Protein AF-A0A4P0XLS8-F1 (afdb_monomer)

Radius of gyration: 24.58 Å; Cα contacts (8 Å, |Δi|>4): 315; chains: 1; bounding box: 58×59×64 Å

Structure (mmCIF, N/CA/C/O backbone):
data_AF-A0A4P0XL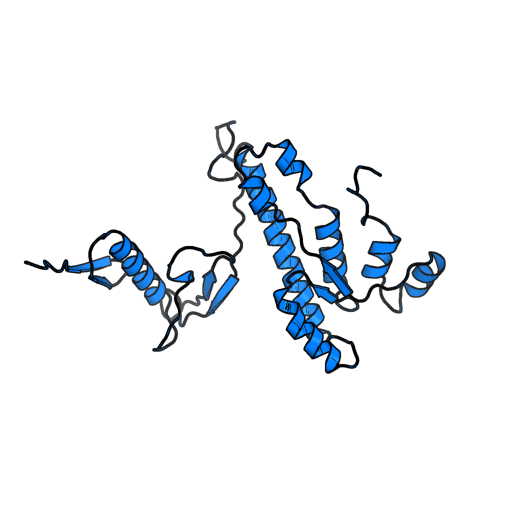S8-F1
#
_entry.id   AF-A0A4P0XLS8-F1
#
loop_
_atom_site.group_PDB
_atom_site.id
_atom_site.type_symbol
_atom_site.label_atom_id
_atom_site.label_alt_id
_atom_site.label_comp_id
_atom_site.label_asym_id
_atom_site.label_entity_id
_atom_site.label_seq_id
_atom_site.pdbx_PDB_ins_code
_atom_site.Cartn_x
_atom_site.Cartn_y
_atom_site.Cartn_z
_atom_site.occupancy
_atom_site.B_iso_or_equiv
_atom_site.auth_seq_id
_atom_site.auth_comp_id
_atom_site.auth_asym_id
_atom_site.auth_atom_id
_atom_site.pdbx_PDB_model_num
ATOM 1 N N . MET A 1 1 ? -27.801 12.145 -1.229 1.00 60.69 1 MET A N 1
ATOM 2 C CA . MET A 1 1 ? -27.148 13.450 -1.488 1.00 60.69 1 MET A CA 1
ATOM 3 C C . MET A 1 1 ? -25.919 13.203 -2.352 1.00 60.69 1 MET A C 1
ATOM 5 O O . MET A 1 1 ? -25.175 12.289 -2.014 1.00 60.69 1 MET A O 1
ATOM 9 N N . MET A 1 2 ? -25.751 13.949 -3.455 1.00 80.06 2 MET A N 1
ATOM 10 C CA . MET A 1 2 ? -24.589 13.878 -4.372 1.00 80.06 2 MET A CA 1
ATOM 11 C C . MET A 1 2 ? -24.183 12.448 -4.772 1.00 80.06 2 MET A C 1
ATOM 13 O O . MET A 1 2 ? -23.024 12.076 -4.626 1.00 80.06 2 MET A O 1
ATOM 17 N N . ASP A 1 3 ? -25.160 11.627 -5.163 1.00 80.44 3 ASP A N 1
ATOM 18 C CA . ASP A 1 3 ? -24.957 10.233 -5.594 1.00 80.44 3 ASP A CA 1
ATOM 19 C C . ASP A 1 3 ? -24.101 9.360 -4.647 1.00 80.44 3 ASP A C 1
ATOM 21 O O . ASP A 1 3 ? -23.332 8.495 -5.042 1.00 80.44 3 ASP A O 1
ATOM 25 N N . GLY A 1 4 ? -24.181 9.628 -3.338 1.00 80.38 4 GLY A N 1
ATOM 26 C CA . GLY A 1 4 ? -23.453 8.859 -2.328 1.00 80.38 4 GLY A CA 1
ATOM 27 C C . GLY A 1 4 ? -21.993 9.274 -2.109 1.00 80.38 4 GLY A C 1
ATOM 28 O O . GLY A 1 4 ? -21.361 8.716 -1.213 1.00 80.38 4 GLY A O 1
ATOM 29 N N . ARG A 1 5 ? -21.476 10.297 -2.807 1.00 84.19 5 ARG A N 1
ATOM 30 C CA . ARG A 1 5 ? -20.087 10.795 -2.667 1.00 84.19 5 ARG A CA 1
ATOM 31 C C . ARG A 1 5 ? -19.691 11.215 -1.252 1.00 84.19 5 ARG A C 1
ATOM 33 O O . ARG A 1 5 ? -18.528 11.150 -0.877 1.00 84.19 5 ARG A O 1
ATOM 40 N N . VAL A 1 6 ? -20.667 11.648 -0.461 1.00 88.88 6 VAL A N 1
ATOM 41 C CA . VAL A 1 6 ? -20.467 12.175 0.899 1.00 88.88 6 VAL A CA 1
ATOM 42 C C . VAL A 1 6 ? -21.098 11.286 1.972 1.00 88.88 6 VAL A C 1
ATOM 44 O O . VAL A 1 6 ? -21.275 11.719 3.106 1.00 88.88 6 VAL A O 1
ATOM 47 N N . LYS A 1 7 ? -21.456 10.038 1.632 1.00 90.62 7 LYS A N 1
ATOM 48 C CA . LYS A 1 7 ? -22.227 9.146 2.518 1.00 90.62 7 LYS A CA 1
ATOM 49 C C . LYS A 1 7 ? -21.547 8.878 3.866 1.00 90.62 7 LYS A C 1
ATOM 51 O O . LYS A 1 7 ? -22.235 8.756 4.872 1.00 90.62 7 LYS A O 1
ATOM 56 N N . THR A 1 8 ? -20.216 8.802 3.885 1.00 92.62 8 THR A N 1
ATOM 57 C CA . THR A 1 8 ? -19.425 8.501 5.091 1.00 92.62 8 THR A CA 1
ATOM 58 C C . THR A 1 8 ? -18.689 9.710 5.661 1.00 92.62 8 THR A C 1
ATOM 60 O O . THR A 1 8 ? -18.194 9.637 6.782 1.00 92.62 8 THR A O 1
ATOM 63 N N . LEU A 1 9 ? -18.670 10.841 4.946 1.00 94.25 9 LEU A N 1
ATOM 64 C CA . LEU A 1 9 ? -18.026 12.089 5.371 1.00 94.25 9 LEU A CA 1
ATOM 65 C C . LEU A 1 9 ? -18.910 12.840 6.374 1.00 94.25 9 LEU A C 1
ATOM 67 O O . LEU A 1 9 ? -19.370 13.954 6.131 1.00 94.25 9 LEU A O 1
ATOM 71 N N . HIS A 1 10 ? -19.187 12.193 7.504 1.00 95.88 10 HIS A N 1
ATOM 72 C CA . HIS A 1 10 ? -20.115 12.680 8.513 1.00 95.88 10 HIS A CA 1
ATOM 73 C C . HIS A 1 10 ? -19.479 12.655 9.913 1.00 95.88 10 HIS A C 1
ATOM 75 O O . HIS A 1 10 ? -18.862 11.649 10.278 1.00 95.88 10 HIS A O 1
ATOM 81 N N . PRO A 1 11 ? -19.676 13.693 10.754 1.00 95.25 11 PRO A N 1
ATOM 82 C CA . PRO A 1 11 ? -19.114 13.740 12.106 1.00 95.25 11 PRO A CA 1
ATOM 83 C C . PRO A 1 11 ? -19.517 12.565 12.999 1.00 95.25 11 PRO A C 1
ATOM 85 O O . PRO A 1 11 ? -18.729 12.142 13.829 1.00 95.25 11 PRO A O 1
ATOM 88 N N . LYS A 1 12 ? -20.708 11.982 12.816 1.00 96.06 12 LYS A N 1
ATOM 89 C CA . LYS A 1 12 ? -21.099 10.766 13.559 1.00 96.06 12 LYS A CA 1
ATOM 90 C C . LYS A 1 12 ? -20.270 9.528 13.198 1.00 96.06 12 LYS A C 1
ATOM 92 O O . LYS A 1 12 ? -20.098 8.670 14.049 1.00 96.06 12 LYS A O 1
ATOM 97 N N . VAL A 1 13 ? -19.753 9.442 11.971 1.00 96.94 13 VAL A N 1
ATOM 98 C CA . VAL A 1 13 ? -18.861 8.348 11.556 1.00 96.94 13 VAL A CA 1
ATOM 99 C C . VAL A 1 13 ? -17.448 8.644 12.046 1.00 96.94 13 VAL A C 1
ATOM 101 O O . VAL A 1 13 ? -16.890 7.898 12.844 1.00 96.94 13 VAL A O 1
ATOM 104 N N . HIS A 1 14 ? -16.888 9.788 11.644 1.00 97.75 14 HIS A N 1
ATOM 105 C CA . HIS A 1 14 ? -15.512 10.134 11.997 1.00 97.75 14 HIS A CA 1
ATOM 106 C C . HIS A 1 14 ? -15.321 10.409 13.489 1.00 97.75 14 HIS A C 1
ATOM 108 O O . HIS A 1 14 ? -14.250 10.128 14.004 1.00 97.75 14 HIS A O 1
ATOM 114 N N . GLY A 1 15 ? -16.339 10.892 14.200 1.00 97.25 15 GLY A N 1
ATOM 115 C CA . GLY A 1 15 ? -16.315 11.043 15.655 1.00 97.25 15 GLY A CA 1
ATOM 116 C C . GLY A 1 15 ? -16.308 9.702 16.388 1.00 97.25 15 GLY A C 1
ATOM 117 O O . GLY A 1 15 ? -15.638 9.584 17.406 1.00 97.25 15 GLY A O 1
ATOM 118 N N . GLY A 1 16 ? -16.969 8.671 15.847 1.00 98.00 16 GLY A N 1
ATOM 119 C CA . GLY A 1 16 ? -16.887 7.313 16.394 1.00 98.00 16 GLY A CA 1
ATOM 120 C C . GLY A 1 16 ? -15.496 6.695 16.223 1.00 98.00 16 GLY A C 1
ATOM 121 O O . GLY A 1 16 ? -15.007 6.021 17.132 1.00 98.00 16 GLY A O 1
ATOM 122 N N . ILE A 1 17 ? -14.846 6.984 15.087 1.00 98.38 17 ILE A N 1
ATOM 123 C CA . ILE A 1 17 ? -13.498 6.502 14.740 1.00 98.38 17 ILE A CA 1
ATOM 124 C C . ILE A 1 17 ? -12.393 7.286 15.470 1.00 98.38 17 ILE A C 1
ATOM 126 O O . ILE A 1 17 ? -11.450 6.691 15.975 1.00 98.38 17 ILE A O 1
ATOM 130 N N . LEU A 1 18 ? -12.462 8.619 15.501 1.00 98.12 18 LEU A N 1
ATOM 131 C CA . LEU A 1 18 ? -11.388 9.494 16.002 1.00 98.12 18 LEU A CA 1
ATOM 132 C C . LEU A 1 18 ? -11.562 9.920 17.461 1.00 98.12 18 LEU A C 1
ATOM 134 O O . LEU A 1 18 ? -10.649 10.537 18.010 1.00 98.12 18 LEU A O 1
ATOM 138 N N . GLY A 1 19 ? -12.717 9.648 18.069 1.00 97.38 19 GLY A N 1
ATOM 139 C CA . GLY A 1 19 ? -12.966 9.979 19.466 1.00 97.38 19 GLY A CA 1
ATOM 140 C C . GLY A 1 19 ? -11.967 9.274 20.378 1.00 97.38 19 GLY A C 1
ATOM 141 O O . GLY A 1 19 ? -11.878 8.044 20.373 1.00 97.38 19 GLY A O 1
ATOM 142 N N . ARG A 1 20 ? -11.212 10.054 21.159 1.00 96.50 20 ARG A N 1
ATOM 143 C CA . ARG A 1 20 ? -10.220 9.530 22.102 1.00 96.50 20 ARG A CA 1
ATOM 144 C C . ARG A 1 20 ? -10.941 9.016 23.339 1.00 96.50 20 ARG A C 1
ATOM 146 O O . ARG A 1 20 ? -11.523 9.809 24.088 1.00 96.50 20 ARG A O 1
ATOM 153 N N . ARG A 1 21 ? -10.880 7.703 23.562 1.00 93.88 21 ARG A N 1
ATOM 154 C CA . ARG A 1 21 ? -11.559 7.047 24.687 1.00 93.88 21 ARG A CA 1
ATOM 155 C C . ARG A 1 21 ? -11.069 7.638 26.016 1.00 93.88 21 ARG A C 1
ATOM 157 O O . ARG A 1 21 ? -9.863 7.808 26.218 1.00 93.88 21 ARG A O 1
ATOM 164 N N . GLY A 1 22 ? -11.995 8.002 26.900 1.00 95.19 22 GLY A N 1
ATOM 165 C CA . GLY A 1 22 ? -11.705 8.625 28.197 1.00 95.19 22 GLY A CA 1
ATOM 166 C C . GLY A 1 22 ? -11.401 10.129 28.156 1.00 95.19 22 GLY A C 1
ATOM 167 O O . GLY A 1 22 ? -11.267 10.740 29.214 1.00 95.19 22 GLY A O 1
ATOM 168 N N . GLN A 1 23 ? -11.284 10.746 26.973 1.00 96.94 23 GLN A N 1
ATOM 169 C CA . GLN A 1 23 ? -11.082 12.198 26.826 1.00 96.94 23 GLN A CA 1
ATOM 170 C C . GLN A 1 23 ? -12.277 12.873 26.154 1.00 96.94 23 GLN A C 1
ATOM 172 O O . GLN A 1 23 ? -12.740 13.910 26.623 1.00 96.94 23 GLN A O 1
ATOM 177 N N . ASP A 1 24 ? -12.782 12.280 25.071 1.00 97.56 24 ASP A N 1
ATOM 178 C CA . ASP A 1 24 ? -13.843 12.866 24.248 1.00 97.56 24 ASP A CA 1
ATOM 179 C C . ASP A 1 24 ? -15.234 12.264 24.553 1.00 97.56 24 ASP A C 1
ATOM 181 O O . ASP A 1 24 ? -16.223 12.624 23.915 1.00 97.56 24 ASP A O 1
ATOM 185 N N . ASP A 1 25 ? -15.349 11.382 25.552 1.00 96.50 25 ASP A N 1
ATOM 186 C CA . ASP A 1 25 ? -16.582 10.639 25.858 1.00 96.50 25 ASP A CA 1
ATOM 187 C C . ASP A 1 25 ? -17.784 11.565 26.122 1.00 96.50 25 ASP A C 1
ATOM 189 O O . ASP A 1 25 ? -18.883 11.324 25.620 1.00 96.50 25 ASP A O 1
ATOM 193 N N . GLY A 1 26 ? -17.577 12.670 26.851 1.00 97.31 26 GLY A N 1
ATOM 194 C CA . GLY A 1 26 ? -18.643 13.629 27.165 1.00 97.31 26 GLY A CA 1
ATOM 195 C C . GLY A 1 26 ? -19.211 14.326 25.925 1.00 97.31 26 GLY A C 1
ATOM 196 O O . GLY A 1 26 ? -20.430 14.424 25.770 1.00 97.31 26 GLY A O 1
ATOM 197 N N . ILE A 1 27 ? -18.343 14.761 25.002 1.00 97.00 27 ILE A N 1
ATOM 198 C CA . ILE A 1 27 ? -18.777 15.417 23.760 1.00 97.00 27 ILE A CA 1
ATOM 199 C C . ILE A 1 27 ? -19.386 14.401 22.782 1.00 97.00 27 ILE A C 1
ATOM 201 O O . ILE A 1 27 ? -20.378 14.700 22.115 1.00 97.00 27 ILE A O 1
ATOM 205 N N . MET A 1 28 ? -18.863 13.171 22.742 1.00 97.75 28 MET A N 1
ATOM 206 C CA . MET A 1 28 ? -19.451 12.079 21.964 1.00 97.75 28 MET A CA 1
ATOM 207 C C . MET A 1 28 ? -20.867 11.752 22.450 1.00 97.75 28 MET A C 1
ATOM 209 O O . MET A 1 28 ? -21.788 11.673 21.635 1.00 97.75 28 MET A O 1
ATOM 213 N N . GLN A 1 29 ? -21.072 11.648 23.766 1.00 97.19 29 GLN A N 1
ATOM 214 C CA . GLN A 1 29 ? -22.384 11.388 24.355 1.00 97.19 29 GLN A CA 1
ATOM 215 C C . GLN A 1 29 ? -23.373 12.527 24.073 1.00 97.19 29 GLN A C 1
ATOM 217 O O . GLN A 1 29 ? -24.495 12.260 23.640 1.00 97.19 29 GLN A O 1
ATOM 222 N N . GLN A 1 30 ? -22.950 13.788 24.232 1.00 97.50 30 GLN A N 1
ATOM 223 C CA . GLN A 1 30 ? -23.775 14.967 23.937 1.00 97.50 30 GLN A CA 1
ATOM 224 C C . GLN A 1 30 ? -24.313 14.964 22.497 1.00 97.50 30 GLN A C 1
ATOM 226 O O . GLN A 1 30 ? -25.445 15.383 22.253 1.00 97.50 30 GLN A O 1
ATOM 231 N N . HIS A 1 31 ? -23.521 14.479 21.539 1.00 97.19 31 HIS A N 1
ATOM 232 C CA . HIS A 1 31 ? -23.895 14.429 20.124 1.00 97.19 31 HIS A CA 1
ATOM 233 C C . HIS A 1 31 ? -24.465 13.075 19.665 1.00 97.19 31 HIS A C 1
ATOM 235 O O . HIS A 1 31 ? -24.750 12.901 18.473 1.00 97.19 31 HIS A O 1
ATOM 241 N N . GLY A 1 32 ? -24.662 12.122 20.584 1.00 97.12 32 GLY A N 1
ATOM 242 C CA . GLY A 1 32 ? -25.161 10.781 20.270 1.00 97.12 32 GLY A CA 1
ATOM 243 C C . GLY A 1 32 ? -24.236 10.019 19.318 1.00 97.12 32 GLY A C 1
ATOM 244 O O . GLY A 1 32 ? -24.702 9.433 18.338 1.00 97.12 32 GLY A O 1
ATOM 245 N N . ILE A 1 33 ? -22.927 10.102 19.558 1.00 97.81 33 ILE A N 1
ATOM 246 C CA . ILE A 1 33 ? -21.877 9.438 18.785 1.00 97.81 33 ILE A CA 1
ATOM 247 C C . ILE A 1 33 ? -21.424 8.201 19.558 1.00 97.81 33 ILE A C 1
ATOM 249 O O . ILE A 1 33 ? -20.901 8.313 20.664 1.00 97.81 33 ILE A O 1
ATOM 253 N N . ALA A 1 34 ? -21.615 7.028 18.959 1.00 97.00 34 ALA A N 1
ATOM 254 C CA . ALA A 1 34 ? -21.112 5.778 19.506 1.00 97.00 34 ALA A CA 1
ATOM 255 C C . ALA A 1 34 ? -19.649 5.536 19.084 1.00 97.00 34 ALA A C 1
ATOM 257 O O . ALA A 1 34 ? -19.266 5.912 17.970 1.00 97.00 34 ALA A O 1
ATOM 258 N N . PRO A 1 35 ? -18.839 4.906 19.951 1.00 97.44 35 PRO A N 1
ATOM 259 C CA . PRO A 1 35 ? -17.505 4.440 19.595 1.00 97.44 35 PRO A CA 1
ATOM 260 C C . PRO A 1 35 ? -17.546 3.423 18.443 1.00 97.44 35 PRO A C 1
ATOM 262 O O . PRO A 1 35 ? -18.446 2.591 18.372 1.00 97.44 35 PRO A O 1
ATOM 265 N N . ILE A 1 36 ? -16.561 3.493 17.544 1.00 98.31 36 ILE A N 1
ATOM 266 C CA . ILE A 1 36 ? -16.273 2.459 16.540 1.00 98.31 36 ILE A CA 1
ATOM 267 C C . ILE A 1 36 ? -14.918 1.850 16.890 1.00 98.31 36 ILE A C 1
ATOM 269 O O . ILE A 1 36 ? -13.944 2.595 16.974 1.00 98.31 36 ILE A O 1
ATOM 273 N N . ASP A 1 37 ? -14.861 0.532 17.073 1.00 97.19 37 ASP A N 1
ATOM 274 C CA . ASP A 1 37 ? -13.640 -0.173 17.505 1.00 97.19 37 ASP A CA 1
ATOM 275 C C . ASP A 1 37 ? -12.923 -0.889 16.351 1.00 97.19 37 ASP A C 1
ATOM 277 O O . ASP A 1 37 ? -11.733 -1.189 16.435 1.00 97.19 37 ASP A O 1
ATOM 281 N N . MET A 1 38 ? -13.617 -1.117 15.233 1.00 98.06 38 MET A N 1
ATOM 282 C CA . MET A 1 38 ? -13.033 -1.686 14.022 1.00 98.06 38 MET A CA 1
ATOM 283 C C . MET A 1 38 ? -13.632 -1.057 12.765 1.00 98.06 38 MET A C 1
ATOM 285 O O . MET A 1 38 ? -14.843 -0.871 12.652 1.00 98.06 38 MET A O 1
ATOM 289 N N . VAL A 1 39 ? -12.768 -0.758 11.799 1.00 98.25 39 VAL A N 1
ATOM 290 C CA . VAL A 1 39 ? -13.122 -0.293 10.459 1.00 98.25 39 VAL A CA 1
ATOM 291 C C . VAL A 1 39 ? -12.580 -1.302 9.455 1.00 98.25 39 VAL A C 1
ATOM 293 O O . VAL A 1 39 ? -11.377 -1.536 9.395 1.00 98.25 39 VAL A O 1
ATOM 296 N N . VAL A 1 40 ? -13.464 -1.890 8.653 1.00 97.69 40 VAL A N 1
ATOM 297 C CA . VAL A 1 40 ? -13.103 -2.819 7.574 1.00 97.69 40 VAL A CA 1
ATOM 298 C C . VAL A 1 40 ? -13.500 -2.174 6.254 1.00 97.69 40 VAL A C 1
ATOM 300 O O . VAL A 1 40 ? -14.687 -2.026 5.966 1.00 97.69 40 VAL A O 1
ATOM 303 N N . VAL A 1 41 ? -12.514 -1.722 5.482 1.00 94.44 41 VAL A N 1
ATOM 304 C CA . VAL A 1 41 ? -12.726 -0.951 4.248 1.00 94.44 41 VAL A CA 1
ATOM 305 C C . VAL A 1 41 ? -11.668 -1.344 3.230 1.00 94.44 41 VAL A C 1
ATOM 307 O O . VAL A 1 41 ? -10.480 -1.270 3.520 1.00 94.44 41 VAL A O 1
ATOM 310 N N . ASN A 1 42 ? -12.097 -1.694 2.020 1.00 86.56 42 ASN A N 1
ATOM 311 C CA . ASN A 1 42 ? -11.226 -1.759 0.851 1.00 86.56 42 ASN A CA 1
ATOM 312 C C . ASN A 1 42 ? -11.481 -0.545 -0.053 1.00 86.56 42 ASN A C 1
ATOM 314 O O . ASN A 1 42 ? -12.553 0.062 -0.012 1.00 86.56 42 ASN A O 1
ATOM 318 N N . LEU A 1 43 ? -10.470 -0.164 -0.831 1.00 84.88 43 LEU A N 1
ATOM 319 C CA . LEU A 1 43 ? -10.585 0.921 -1.801 1.00 84.88 43 LEU A CA 1
ATOM 320 C C . LEU A 1 43 ? -11.005 0.365 -3.160 1.00 84.88 43 LEU A C 1
ATOM 322 O O . LEU A 1 43 ? -10.621 -0.746 -3.537 1.00 84.88 43 LEU A O 1
ATOM 326 N N . TYR A 1 44 ? -11.761 1.160 -3.918 1.00 74.44 44 TYR A N 1
ATOM 327 C CA . TYR A 1 44 ? -12.073 0.823 -5.304 1.00 74.44 44 TYR A CA 1
ATOM 328 C C . TYR A 1 44 ? -10.783 0.629 -6.114 1.00 74.44 44 TYR A C 1
ATOM 330 O O . TYR A 1 44 ? -9.834 1.403 -5.958 1.00 74.44 44 TYR A O 1
ATOM 338 N N . PRO A 1 45 ? -10.726 -0.369 -7.010 1.00 77.00 45 PRO A N 1
ATOM 339 C CA . PRO A 1 45 ? -9.517 -0.668 -7.758 1.00 77.00 45 PRO A CA 1
ATOM 340 C C . PRO A 1 45 ? -9.312 0.346 -8.894 1.00 77.00 45 PRO A C 1
ATOM 342 O O . PRO A 1 45 ? -9.552 0.048 -10.062 1.00 77.00 45 PRO A O 1
ATOM 345 N N . PHE A 1 46 ? -8.837 1.550 -8.562 1.00 88.00 46 PHE A N 1
ATOM 346 C CA . PHE A 1 46 ? -8.594 2.634 -9.523 1.00 88.00 46 PHE A CA 1
ATOM 347 C C . PHE A 1 46 ? -7.728 2.176 -10.708 1.00 88.00 46 PHE A C 1
ATOM 349 O O . PHE A 1 46 ? -8.070 2.445 -11.857 1.00 88.00 46 PHE A O 1
ATOM 356 N N . ALA A 1 47 ? -6.678 1.387 -10.445 1.00 81.62 47 ALA A N 1
ATOM 357 C CA . ALA A 1 47 ? -5.839 0.791 -11.487 1.00 81.62 47 ALA A CA 1
ATOM 358 C C . ALA A 1 47 ? -6.624 -0.078 -12.481 1.00 81.62 47 ALA A C 1
ATOM 360 O O . ALA A 1 47 ? -6.345 -0.043 -13.675 1.00 81.62 47 ALA A O 1
ATOM 361 N N . GLN A 1 48 ? -7.615 -0.843 -12.013 1.00 85.12 48 GLN A N 1
ATOM 362 C CA . GLN A 1 48 ? -8.460 -1.643 -12.901 1.00 85.12 48 GLN A CA 1
ATOM 363 C C . GLN A 1 48 ? -9.383 -0.744 -13.724 1.00 85.12 48 GLN A C 1
ATOM 365 O O . GLN A 1 48 ? -9.603 -1.028 -14.896 1.00 85.12 48 GLN A O 1
ATOM 370 N N . THR A 1 49 ? -9.885 0.352 -13.143 1.00 85.75 49 THR A N 1
ATOM 371 C CA . THR A 1 49 ? -10.716 1.324 -13.863 1.00 85.75 49 THR A CA 1
ATOM 372 C C . THR A 1 49 ? -9.967 1.923 -15.042 1.00 85.75 49 THR A C 1
ATOM 374 O O . THR A 1 49 ? -10.456 1.808 -16.161 1.00 85.75 49 THR A O 1
ATOM 377 N N . VAL A 1 50 ? -8.789 2.502 -14.809 1.00 86.88 50 VAL A N 1
ATOM 378 C CA . VAL A 1 50 ? -8.030 3.201 -15.860 1.00 86.88 50 VAL A CA 1
ATOM 379 C C . VAL A 1 50 ? -7.379 2.260 -16.876 1.00 86.88 50 VAL A C 1
ATOM 381 O O . VAL A 1 50 ? -7.016 2.692 -17.964 1.00 86.88 50 VAL A O 1
ATOM 384 N N . ALA A 1 51 ? -7.247 0.971 -16.547 1.00 85.56 51 ALA A N 1
ATOM 385 C CA . ALA A 1 51 ? -6.782 -0.053 -17.480 1.00 85.56 51 ALA A CA 1
ATOM 386 C C . ALA A 1 51 ? -7.880 -0.553 -18.441 1.00 85.56 51 ALA A C 1
ATOM 388 O O . ALA A 1 51 ? -7.568 -1.301 -19.368 1.00 85.56 51 ALA A O 1
ATOM 389 N N . ARG A 1 52 ? -9.156 -0.189 -18.230 1.00 87.62 52 ARG A N 1
ATOM 390 C CA . ARG A 1 52 ? -10.247 -0.567 -19.141 1.00 87.62 52 ARG A CA 1
ATOM 391 C C . ARG A 1 52 ? -10.100 0.148 -20.479 1.00 87.62 52 ARG A C 1
ATOM 393 O O . ARG A 1 52 ? -9.883 1.357 -20.536 1.00 87.62 52 ARG A O 1
ATOM 400 N N . GLU A 1 53 ? -10.281 -0.606 -21.558 1.00 85.56 53 GLU A N 1
ATOM 401 C CA . GLU A 1 53 ? -10.307 -0.049 -22.906 1.00 85.56 53 GLU A CA 1
ATOM 402 C C . GLU A 1 53 ? -11.442 0.982 -23.029 1.00 85.56 53 GLU A C 1
ATOM 404 O O . GLU A 1 53 ? -12.573 0.726 -22.616 1.00 85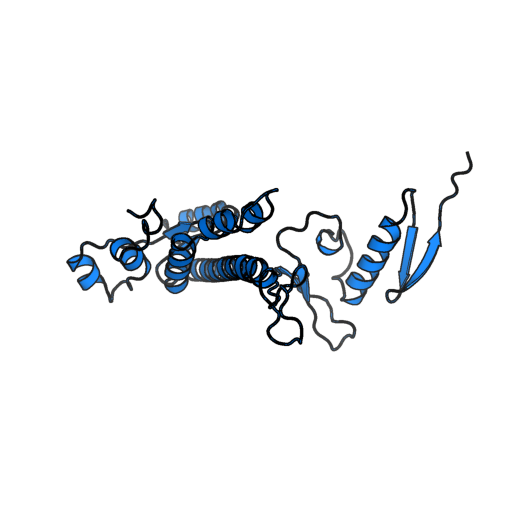.56 53 GLU A O 1
ATOM 409 N N . GLY A 1 54 ? -11.123 2.168 -23.551 1.00 84.19 54 GLY A N 1
ATOM 410 C CA . GLY A 1 54 ? -12.085 3.263 -23.697 1.00 84.19 54 GLY A CA 1
ATOM 411 C C . GLY A 1 54 ? -12.424 4.027 -22.411 1.00 84.19 54 GLY A C 1
ATOM 412 O O . GLY A 1 54 ? -13.375 4.803 -22.436 1.00 84.19 54 GLY A O 1
ATOM 413 N N . CYS A 1 55 ? -11.681 3.846 -21.309 1.00 88.56 55 CYS A N 1
ATOM 414 C CA . CYS A 1 55 ? -11.868 4.648 -20.095 1.00 88.56 55 CYS A CA 1
ATOM 415 C C . CYS A 1 55 ? -11.706 6.145 -20.405 1.00 88.56 55 CYS A C 1
ATOM 417 O O . CYS A 1 55 ? -10.629 6.586 -20.815 1.00 88.56 55 CYS A O 1
ATOM 419 N N . SER A 1 56 ? -12.764 6.930 -20.192 1.00 91.56 56 SER A N 1
ATOM 420 C CA . SER A 1 56 ? -12.696 8.386 -20.329 1.00 91.56 56 SER A CA 1
ATOM 421 C C . SER A 1 56 ? -11.997 9.037 -19.128 1.00 91.56 56 SER A C 1
ATOM 423 O O . SER A 1 56 ? -11.739 8.406 -18.095 1.00 91.56 56 SER A O 1
ATOM 425 N N . LEU A 1 57 ? -11.676 10.327 -19.263 1.00 91.12 57 LEU A N 1
ATOM 426 C CA . LEU A 1 57 ? -11.178 11.132 -18.149 1.00 91.12 57 LEU A CA 1
ATOM 427 C C . LEU A 1 57 ? -12.242 11.240 -17.053 1.00 91.12 57 LEU A C 1
ATOM 429 O O . LEU A 1 57 ? -11.930 11.126 -15.869 1.00 91.12 57 LEU A O 1
ATOM 433 N N . GLU A 1 58 ? -13.493 11.427 -17.460 1.00 91.25 58 GLU A N 1
ATOM 434 C CA . GLU A 1 58 ? -14.655 11.503 -16.589 1.00 91.25 58 GLU A CA 1
ATOM 435 C C . GLU A 1 58 ? -14.823 10.200 -15.801 1.00 91.25 58 GLU A C 1
ATOM 437 O O . GLU A 1 58 ? -14.918 10.246 -14.577 1.00 91.25 58 GLU A O 1
ATOM 442 N N . ASP A 1 59 ? -14.739 9.040 -16.462 1.00 89.50 59 ASP A N 1
ATOM 443 C CA . ASP A 1 59 ? -14.794 7.735 -15.790 1.00 89.50 59 ASP A CA 1
ATOM 444 C C . ASP A 1 59 ? -13.700 7.599 -14.728 1.00 89.50 59 ASP A C 1
ATOM 446 O O . ASP A 1 59 ? -13.956 7.126 -13.618 1.00 89.50 59 ASP A O 1
ATOM 450 N N . ALA A 1 60 ? -12.475 8.028 -15.045 1.00 90.81 60 ALA A N 1
ATOM 451 C CA . ALA A 1 60 ? -11.370 7.982 -14.098 1.00 90.81 60 ALA A CA 1
ATOM 452 C C . ALA A 1 60 ? -11.639 8.878 -12.879 1.00 90.81 60 ALA A C 1
ATOM 454 O O . ALA A 1 60 ? -11.452 8.432 -11.748 1.00 90.81 60 ALA A O 1
ATOM 455 N N . VAL A 1 61 ? -12.120 10.108 -13.089 1.00 91.94 61 VAL A N 1
ATOM 456 C CA . VAL A 1 61 ? -12.443 11.061 -12.013 1.00 91.94 61 VAL A CA 1
ATOM 457 C C . VAL A 1 61 ? -13.571 10.544 -11.117 1.00 91.94 61 VAL A C 1
ATOM 459 O O . VAL A 1 61 ? -13.463 10.634 -9.895 1.00 91.94 61 VAL A O 1
ATOM 462 N N . GLU A 1 62 ? -14.623 9.959 -11.693 1.00 89.69 62 GLU A N 1
ATOM 463 C CA . GLU A 1 62 ? -15.751 9.405 -10.932 1.00 89.69 62 GLU A CA 1
ATOM 464 C C . GLU A 1 62 ? -15.356 8.214 -10.049 1.00 89.69 62 GLU A C 1
ATOM 466 O O . GLU A 1 62 ? -15.988 7.960 -9.025 1.00 89.69 62 GLU A O 1
ATOM 471 N N . ASN A 1 63 ? -14.292 7.495 -10.414 1.00 89.44 63 ASN A N 1
ATOM 472 C CA . ASN A 1 63 ? -13.798 6.335 -9.671 1.00 89.44 63 ASN A CA 1
ATOM 473 C C . ASN A 1 63 ? -12.754 6.684 -8.592 1.00 89.44 63 ASN A C 1
ATOM 475 O O . ASN A 1 63 ? -12.196 5.776 -7.967 1.00 89.44 63 ASN A O 1
ATOM 479 N N . ILE A 1 64 ? -12.483 7.971 -8.352 1.00 92.38 64 ILE A N 1
ATOM 480 C CA . ILE A 1 64 ? -11.652 8.411 -7.225 1.00 92.38 64 ILE A CA 1
ATOM 481 C C . ILE A 1 64 ? -12.476 8.339 -5.935 1.00 92.38 64 ILE A C 1
ATOM 483 O O . ILE A 1 64 ? -13.454 9.065 -5.748 1.00 92.38 64 ILE A O 1
ATOM 487 N N . ASP A 1 65 ? -12.055 7.480 -5.012 1.00 92.31 65 ASP A N 1
ATOM 488 C CA . ASP A 1 65 ? -12.682 7.328 -3.708 1.00 92.31 65 ASP A CA 1
ATOM 489 C C . ASP A 1 65 ? -12.189 8.413 -2.744 1.00 92.31 65 ASP A C 1
ATOM 491 O O . ASP A 1 65 ? -10.993 8.578 -2.510 1.00 92.31 65 ASP A O 1
ATOM 495 N N . ILE A 1 66 ? -13.130 9.145 -2.152 1.00 93.25 66 ILE A N 1
ATOM 496 C CA . ILE A 1 66 ? -12.858 10.152 -1.120 1.00 93.25 66 ILE A CA 1
ATOM 497 C C . ILE A 1 66 ? -13.167 9.593 0.272 1.00 93.25 66 ILE A C 1
ATOM 499 O O . ILE A 1 66 ? -12.402 9.776 1.224 1.00 93.25 66 ILE A O 1
ATOM 503 N N . GLY A 1 67 ? -14.301 8.903 0.408 1.00 93.44 67 GLY A N 1
ATOM 504 C CA . GLY A 1 67 ? -14.791 8.412 1.691 1.00 93.44 67 GLY A CA 1
ATOM 505 C C . GLY A 1 67 ? -13.925 7.283 2.243 1.00 93.44 67 GLY A C 1
ATOM 506 O O . GLY A 1 67 ? -13.584 7.306 3.427 1.00 93.44 67 GLY A O 1
ATOM 507 N N . GLY A 1 68 ? -13.543 6.331 1.388 1.00 93.56 68 GLY A N 1
ATOM 508 C CA . GLY A 1 68 ? -12.697 5.190 1.729 1.00 93.56 68 GLY A CA 1
ATOM 509 C C . GLY A 1 68 ? -11.363 5.623 2.337 1.00 93.56 68 GLY A C 1
ATOM 510 O O . GLY A 1 68 ? -11.144 5.357 3.523 1.00 93.56 68 GLY A O 1
ATOM 511 N N . PRO A 1 69 ? -10.506 6.374 1.613 1.00 95.94 69 PRO A N 1
ATOM 512 C CA . PRO A 1 69 ? -9.218 6.821 2.142 1.00 95.94 69 PRO A CA 1
ATOM 513 C C . PRO A 1 69 ? -9.353 7.680 3.404 1.00 95.94 69 PRO A C 1
ATOM 515 O O . PRO A 1 69 ? -8.542 7.564 4.323 1.00 95.94 69 PRO A O 1
ATOM 518 N N . THR A 1 70 ? -10.406 8.500 3.509 1.00 97.06 70 THR A N 1
ATOM 519 C CA . THR A 1 70 ? -10.643 9.311 4.715 1.00 97.06 70 THR A CA 1
ATOM 520 C C . THR A 1 70 ? -10.934 8.431 5.936 1.00 97.06 70 THR A C 1
ATOM 522 O O . THR A 1 70 ? -10.380 8.677 7.012 1.00 97.06 70 THR A O 1
ATOM 525 N N . MET A 1 71 ? -11.766 7.392 5.800 1.00 97.31 71 MET A N 1
ATOM 526 C CA . MET A 1 71 ? -12.046 6.442 6.886 1.00 97.31 71 MET A CA 1
ATOM 527 C C . MET A 1 71 ? -10.816 5.609 7.251 1.00 97.31 71 MET A C 1
ATOM 529 O O . MET A 1 71 ? -10.500 5.502 8.436 1.00 97.31 71 MET A O 1
ATOM 533 N N . VAL A 1 72 ? -10.086 5.098 6.253 1.00 97.75 72 VAL A N 1
ATOM 534 C CA . VAL A 1 72 ? -8.851 4.320 6.447 1.00 97.75 72 VAL A CA 1
ATOM 535 C C . VAL A 1 72 ? -7.831 5.127 7.251 1.00 97.75 72 VAL A C 1
ATOM 537 O O . VAL A 1 72 ? -7.357 4.673 8.292 1.00 97.75 72 VAL A O 1
ATOM 540 N N . ARG A 1 73 ? -7.558 6.374 6.842 1.00 98.12 73 ARG A N 1
ATOM 541 C CA . ARG A 1 73 ? -6.613 7.256 7.547 1.00 98.12 73 ARG A CA 1
ATOM 542 C C . ARG A 1 73 ? -7.108 7.664 8.932 1.00 98.12 73 ARG A C 1
ATOM 544 O O . ARG A 1 73 ? -6.298 7.797 9.846 1.00 98.12 73 ARG A O 1
ATOM 551 N N . SER A 1 74 ? -8.418 7.861 9.101 1.00 98.19 74 SER A N 1
ATOM 552 C CA . SER A 1 74 ? -9.008 8.175 10.410 1.00 98.19 74 SER A CA 1
ATOM 553 C C . SER A 1 74 ? -8.793 7.035 11.405 1.00 98.19 74 SER A C 1
ATOM 555 O O . SER A 1 74 ? -8.354 7.282 12.526 1.00 98.19 74 SER A O 1
ATOM 557 N N . ALA A 1 75 ? -9.051 5.796 10.983 1.00 98.38 75 ALA A N 1
ATOM 558 C CA . ALA A 1 75 ? -8.884 4.615 11.821 1.00 98.38 75 ALA A CA 1
ATOM 559 C C . ALA A 1 75 ? -7.403 4.335 12.111 1.00 98.38 75 ALA A C 1
ATOM 561 O O . ALA A 1 75 ? -7.030 4.185 13.269 1.00 98.38 75 ALA A O 1
ATOM 562 N N . ALA A 1 76 ? -6.537 4.392 11.091 1.00 98.19 76 ALA A N 1
ATOM 563 C CA . ALA A 1 76 ? -5.093 4.212 11.256 1.00 98.19 76 ALA A CA 1
ATOM 564 C C . ALA A 1 76 ? -4.470 5.251 12.210 1.00 98.19 76 ALA A C 1
ATOM 566 O O . ALA A 1 76 ? -3.638 4.925 13.061 1.00 98.19 76 ALA A O 1
ATOM 567 N N . LYS A 1 77 ? -4.910 6.516 12.130 1.00 98.44 77 LYS A N 1
ATOM 568 C CA . LYS A 1 77 ? -4.492 7.565 13.071 1.00 98.44 77 LYS A CA 1
ATOM 569 C C . LYS A 1 77 ? -4.859 7.212 14.515 1.00 98.44 77 LYS A C 1
ATOM 571 O O . LYS A 1 77 ? -4.063 7.484 15.410 1.00 98.44 77 LYS A O 1
ATOM 576 N N . ASN A 1 78 ? -6.036 6.629 14.742 1.00 98.31 78 ASN A N 1
ATOM 577 C CA . ASN A 1 78 ? -6.531 6.279 16.074 1.00 98.31 78 ASN A CA 1
ATOM 578 C C . ASN A 1 78 ? -6.312 4.799 16.441 1.00 98.31 78 ASN A C 1
ATOM 580 O O . ASN A 1 78 ? -7.088 4.228 17.205 1.00 98.31 78 ASN A O 1
ATOM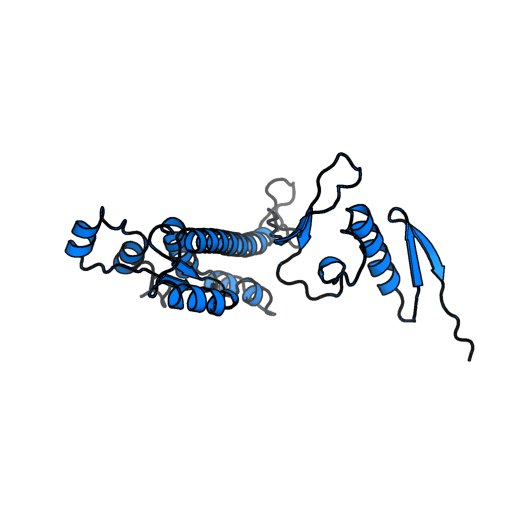 584 N N . HIS A 1 79 ? -5.238 4.176 15.942 1.00 98.12 79 HIS A N 1
ATOM 585 C CA . HIS A 1 79 ? -4.920 2.755 16.161 1.00 98.12 79 HIS A CA 1
ATOM 586 C C . HIS A 1 79 ? -4.812 2.332 17.632 1.00 98.12 79 HIS A C 1
ATOM 588 O O . HIS A 1 79 ? -4.869 1.147 17.957 1.00 98.12 79 HIS A O 1
ATOM 594 N N . LYS A 1 80 ? -4.650 3.294 18.547 1.00 97.56 80 LYS A N 1
ATOM 595 C CA . LYS A 1 80 ? -4.705 3.029 19.983 1.00 97.56 80 LYS A CA 1
ATOM 596 C C . LYS A 1 80 ? -6.026 2.356 20.369 1.00 97.56 80 LYS A C 1
ATOM 598 O O . LYS A 1 80 ? -5.988 1.382 21.120 1.00 97.56 80 LYS A O 1
ATOM 603 N N . ASP A 1 81 ? -7.133 2.827 19.800 1.00 97.25 81 ASP A N 1
ATOM 604 C CA . ASP A 1 81 ? -8.492 2.420 20.163 1.00 97.25 81 ASP A CA 1
ATOM 605 C C . ASP A 1 81 ? -9.247 1.740 19.003 1.00 97.25 81 ASP A C 1
ATOM 607 O O . ASP A 1 81 ? -10.226 1.045 19.251 1.00 97.25 81 ASP A O 1
ATOM 611 N N . VAL A 1 82 ? -8.805 1.907 17.748 1.00 98.31 82 VAL A N 1
ATOM 612 C CA . VAL A 1 82 ? -9.523 1.420 16.555 1.00 98.31 82 VAL A CA 1
ATOM 613 C C . VAL A 1 82 ? -8.646 0.515 15.697 1.00 98.31 82 VAL A C 1
ATOM 615 O O . VAL A 1 82 ? -7.548 0.893 15.303 1.00 98.31 82 VAL A O 1
ATOM 618 N N . ALA A 1 83 ? -9.135 -0.673 15.354 1.00 98.31 83 ALA A N 1
ATOM 619 C CA . ALA A 1 83 ? -8.498 -1.548 14.375 1.00 98.31 83 ALA A CA 1
ATOM 620 C C . ALA A 1 83 ? -8.922 -1.177 12.943 1.00 98.31 83 ALA A C 1
ATOM 622 O O . ALA A 1 83 ? -10.097 -0.921 12.687 1.00 98.31 83 ALA A O 1
ATOM 623 N N . ILE A 1 84 ? -7.985 -1.168 11.995 1.00 98.38 84 ILE A N 1
ATOM 624 C CA . ILE A 1 84 ? -8.256 -0.905 10.574 1.00 98.38 84 ILE A CA 1
ATOM 625 C C . ILE A 1 84 ? -7.862 -2.115 9.736 1.00 98.38 84 ILE A C 1
ATOM 627 O O . ILE A 1 84 ? -6.748 -2.604 9.844 1.00 98.38 84 ILE A O 1
ATOM 631 N N . VAL A 1 85 ? -8.757 -2.599 8.881 1.00 98.12 85 VAL A N 1
ATOM 632 C CA . VAL A 1 85 ? -8.496 -3.754 8.018 1.00 98.12 85 VAL A CA 1
ATOM 633 C C . VAL A 1 85 ? -8.741 -3.368 6.568 1.00 98.12 85 VAL A C 1
ATOM 635 O O . VAL A 1 85 ? -9.866 -3.029 6.196 1.00 98.12 85 VAL A O 1
ATOM 638 N N . VAL A 1 86 ? -7.677 -3.417 5.762 1.00 96.62 86 VAL A N 1
ATOM 639 C CA . VAL A 1 86 ? -7.696 -3.029 4.338 1.00 96.62 86 VAL A CA 1
ATOM 640 C C . VAL A 1 86 ? -7.496 -4.201 3.375 1.00 96.62 86 VAL A C 1
ATOM 642 O O . VAL A 1 86 ? -7.796 -4.070 2.189 1.00 96.62 86 VAL A O 1
ATOM 645 N N . LYS A 1 87 ? -7.038 -5.361 3.866 1.00 93.44 87 LYS A N 1
ATOM 646 C CA . LYS A 1 87 ? -6.871 -6.590 3.076 1.00 93.44 87 LYS A CA 1
ATOM 647 C C . LYS A 1 87 ? -7.667 -7.732 3.695 1.00 93.44 87 LYS A C 1
ATOM 649 O O . LYS A 1 87 ? -7.604 -7.968 4.896 1.00 93.44 87 LYS A O 1
ATOM 654 N N . SER A 1 88 ? -8.389 -8.474 2.859 1.00 94.62 88 SER A N 1
ATOM 655 C CA . SER A 1 88 ? -9.149 -9.652 3.297 1.00 94.62 88 SER A CA 1
ATOM 656 C C . SER A 1 88 ? -8.253 -10.810 3.735 1.00 94.62 88 SER A C 1
ATOM 658 O O . SER A 1 88 ? -8.675 -11.641 4.529 1.00 94.62 88 SER A O 1
ATOM 660 N N . SER A 1 89 ? -7.003 -10.849 3.267 1.00 94.38 89 SER A N 1
ATOM 661 C CA . SER A 1 89 ? -6.009 -11.840 3.688 1.00 94.38 89 SER A CA 1
ATOM 662 C C . SER A 1 89 ? -5.645 -11.755 5.174 1.00 94.38 89 SER A C 1
ATOM 664 O O . SER A 1 89 ? -5.096 -12.711 5.705 1.00 94.38 89 SER A O 1
ATOM 666 N N . ASP A 1 90 ? -5.929 -10.633 5.845 1.00 96.44 90 ASP A N 1
ATOM 667 C CA . ASP A 1 90 ? -5.664 -10.473 7.280 1.00 96.44 90 ASP A CA 1
ATOM 668 C C . ASP A 1 90 ? -6.801 -11.042 8.162 1.00 96.44 90 ASP A C 1
ATOM 670 O O . ASP A 1 90 ? -6.634 -11.140 9.376 1.00 96.44 90 ASP A O 1
ATOM 674 N N . TYR A 1 91 ? -7.954 -11.427 7.591 1.00 97.75 91 TYR A N 1
ATOM 675 C CA . TYR A 1 91 ? -9.144 -11.809 8.367 1.00 97.75 91 TYR A CA 1
ATOM 676 C C . TYR A 1 91 ? -8.910 -13.007 9.287 1.00 97.75 91 TYR A C 1
ATOM 678 O O . TYR A 1 91 ? -9.231 -12.919 10.468 1.00 97.75 91 TYR A O 1
ATOM 686 N N . ASP A 1 92 ? -8.314 -14.090 8.786 1.00 98.12 92 ASP A N 1
ATOM 687 C CA . ASP A 1 92 ? -8.094 -15.296 9.593 1.00 98.12 92 ASP A CA 1
ATOM 688 C C . ASP A 1 92 ? -7.182 -15.009 10.794 1.00 98.12 92 ASP A C 1
ATOM 690 O O . ASP A 1 92 ? -7.448 -15.457 11.908 1.00 98.12 92 ASP A O 1
ATOM 694 N N . ALA A 1 93 ? -6.124 -14.216 10.598 1.00 97.50 93 ALA A N 1
ATOM 695 C CA . ALA A 1 93 ? -5.213 -13.832 11.675 1.00 97.50 93 ALA A CA 1
ATOM 696 C C . ALA A 1 93 ? -5.915 -12.969 12.737 1.00 97.50 93 ALA A C 1
ATOM 698 O O . ALA A 1 93 ? -5.743 -13.207 13.930 1.00 97.50 93 ALA A O 1
ATOM 699 N N . ILE A 1 94 ? -6.738 -12.010 12.301 1.00 98.00 94 ILE A N 1
ATOM 700 C CA . ILE A 1 94 ? -7.513 -11.129 13.182 1.00 98.00 94 ILE A CA 1
ATOM 701 C C . ILE A 1 94 ? -8.530 -11.926 13.999 1.00 98.00 94 ILE A C 1
ATOM 703 O O . ILE A 1 94 ? -8.605 -11.739 15.210 1.00 98.00 94 ILE A O 1
ATOM 707 N N . ILE A 1 95 ? -9.288 -12.819 13.356 1.00 98.06 95 ILE A N 1
ATOM 708 C CA . ILE A 1 95 ? -10.292 -13.656 14.027 1.00 98.06 95 ILE A CA 1
ATOM 709 C C . ILE A 1 95 ? -9.617 -14.528 15.087 1.00 98.06 95 ILE A C 1
ATOM 711 O O . ILE A 1 95 ? -10.037 -14.513 16.240 1.00 98.06 95 ILE A O 1
ATOM 715 N N . ASN A 1 96 ? -8.517 -15.200 14.735 1.00 98.25 96 ASN A N 1
ATOM 716 C CA . ASN A 1 96 ? -7.773 -16.038 15.675 1.00 98.25 96 ASN A CA 1
ATOM 717 C C . ASN A 1 96 ? -7.235 -15.240 16.877 1.00 98.25 96 ASN A C 1
ATOM 719 O O . ASN A 1 96 ? -7.263 -15.727 18.006 1.00 98.25 96 ASN A O 1
ATOM 723 N N . GLU A 1 97 ? -6.738 -14.017 16.658 1.00 98.31 97 GLU A N 1
ATOM 724 C CA . GLU A 1 97 ? -6.268 -13.161 17.751 1.00 98.31 97 GLU A CA 1
ATOM 725 C C . GLU A 1 97 ? -7.423 -12.669 18.631 1.00 98.31 97 GLU A C 1
ATOM 727 O O . GLU A 1 97 ? -7.278 -12.648 19.853 1.00 98.31 97 GLU A O 1
ATOM 732 N N . MET A 1 98 ? -8.570 -12.320 18.043 1.00 97.88 98 MET A N 1
ATOM 733 C CA . MET A 1 98 ? -9.767 -11.933 18.793 1.00 97.88 98 MET A CA 1
ATOM 734 C C . MET A 1 98 ? -10.295 -13.089 19.647 1.00 97.88 98 MET A C 1
ATOM 736 O O . MET A 1 98 ? -10.557 -12.885 20.833 1.00 97.88 98 MET A O 1
ATOM 740 N N . ASP A 1 99 ? -10.388 -14.299 19.093 1.00 98.06 99 ASP A N 1
ATOM 741 C CA . ASP A 1 99 ? -10.812 -15.500 19.824 1.00 98.06 99 ASP A CA 1
ATOM 742 C C . ASP A 1 99 ? -9.877 -15.806 21.007 1.00 98.06 99 ASP A C 1
ATOM 744 O O . ASP A 1 99 ? -10.327 -16.234 22.071 1.00 98.06 99 ASP A O 1
ATOM 748 N N . ALA A 1 100 ? -8.577 -15.531 20.855 1.00 97.88 100 ALA A N 1
ATOM 749 C CA . ALA A 1 100 ? -7.576 -15.722 21.902 1.00 97.88 100 ALA A CA 1
ATOM 750 C C . ALA A 1 100 ? -7.556 -14.615 22.976 1.00 97.88 100 ALA A C 1
ATOM 752 O O . ALA A 1 100 ? -6.994 -14.831 24.049 1.00 97.88 100 ALA A O 1
ATOM 753 N N . ASN A 1 101 ? -8.142 -13.442 22.710 1.00 96.31 101 ASN A N 1
ATOM 754 C CA . ASN A 1 101 ? -8.044 -12.250 23.561 1.00 96.31 101 ASN A CA 1
ATOM 755 C C . ASN A 1 101 ? -9.419 -11.636 23.884 1.00 96.31 101 ASN A C 1
ATOM 757 O O . ASN A 1 101 ? -9.583 -10.416 23.841 1.00 96.31 101 ASN A O 1
ATOM 761 N N . GLU A 1 102 ? -10.419 -12.469 24.188 1.00 95.38 102 GLU A N 1
ATOM 762 C CA . GLU A 1 102 ? -11.760 -12.027 24.621 1.00 95.38 102 GLU A CA 1
ATOM 763 C C . GLU A 1 102 ? -12.412 -11.018 23.651 1.00 95.38 102 GLU A C 1
ATOM 765 O O . GLU A 1 102 ? -13.014 -10.020 24.049 1.00 95.38 102 GLU A O 1
ATOM 770 N N . GLY A 1 103 ? -12.265 -11.256 22.347 1.00 95.38 103 GLY A N 1
ATOM 771 C CA . GLY A 1 103 ? -12.808 -10.399 21.293 1.00 95.38 103 GLY A CA 1
ATOM 772 C C . GLY A 1 103 ? -11.981 -9.144 20.999 1.00 95.38 103 GLY A C 1
ATOM 773 O O . GLY A 1 103 ? -12.472 -8.251 20.312 1.00 95.38 103 GLY A O 1
ATOM 774 N N . SER A 1 104 ? -10.747 -9.048 21.499 1.00 95.75 104 SER A N 1
ATOM 775 C CA . SER A 1 104 ? -9.880 -7.875 21.330 1.00 95.75 104 SER A CA 1
ATOM 776 C C . SER A 1 104 ? -8.629 -8.168 20.506 1.00 95.75 104 SER A C 1
ATOM 778 O O . SER A 1 104 ? -8.158 -9.293 20.422 1.00 95.75 104 SER A O 1
ATOM 780 N N . LEU A 1 105 ? -8.042 -7.121 19.928 1.00 98.06 105 LEU A N 1
ATOM 781 C CA . LEU A 1 105 ? -6.698 -7.180 19.350 1.00 98.06 105 LEU A CA 1
ATOM 782 C C . LEU A 1 105 ? -5.675 -6.587 20.316 1.00 98.06 105 LEU A C 1
ATOM 784 O O . LEU A 1 105 ? -5.992 -5.708 21.126 1.00 98.06 105 LEU A O 1
ATOM 788 N N . THR A 1 106 ? -4.421 -6.998 20.187 1.00 98.00 106 THR A N 1
ATOM 789 C CA . THR A 1 106 ? -3.317 -6.336 20.876 1.00 98.00 106 THR A CA 1
ATOM 790 C C . THR A 1 106 ? -3.029 -4.961 20.266 1.00 98.00 106 THR A C 1
ATOM 792 O O . THR A 1 106 ? -3.347 -4.670 19.108 1.00 98.00 106 THR A O 1
ATOM 795 N N . LEU A 1 107 ? -2.390 -4.083 21.047 1.00 98.00 107 LEU A N 1
ATOM 796 C CA . LEU A 1 107 ? -1.922 -2.790 20.537 1.00 98.00 107 LEU A CA 1
ATOM 797 C C . LEU A 1 107 ? -0.905 -2.970 19.400 1.00 98.00 107 LEU A C 1
ATOM 799 O O . LEU A 1 107 ? -0.918 -2.196 18.447 1.00 98.00 107 LEU A O 1
ATOM 803 N N . ALA A 1 108 ? -0.052 -3.994 19.494 1.00 98.31 108 ALA A N 1
ATOM 804 C CA . ALA A 1 108 ? 0.935 -4.312 18.469 1.00 98.31 108 ALA A CA 1
ATOM 805 C C . ALA A 1 108 ? 0.260 -4.650 17.132 1.00 98.31 108 ALA A C 1
ATOM 807 O O . ALA A 1 108 ? 0.619 -4.058 16.116 1.00 98.31 108 ALA A O 1
ATOM 808 N N . THR A 1 109 ? -0.771 -5.502 17.139 1.00 98.38 109 THR A N 1
ATOM 809 C CA . THR A 1 109 ? -1.526 -5.819 15.920 1.00 98.38 109 THR A CA 1
ATOM 810 C C . THR A 1 109 ? -2.253 -4.603 15.362 1.00 98.38 109 THR A C 1
ATOM 812 O O . THR A 1 109 ? -2.179 -4.346 14.162 1.00 98.38 109 THR A O 1
ATOM 815 N N . ARG A 1 110 ? -2.914 -3.792 16.201 1.00 98.50 110 ARG A N 1
ATOM 816 C CA . ARG A 1 110 ? -3.559 -2.559 15.710 1.00 98.50 110 ARG A CA 1
ATOM 817 C C . ARG A 1 110 ? -2.561 -1.584 15.091 1.00 98.50 110 ARG A C 1
ATOM 819 O O . ARG A 1 110 ? -2.892 -0.927 14.107 1.00 98.50 110 ARG A O 1
ATOM 826 N N . PHE A 1 111 ? -1.357 -1.487 15.650 1.00 98.69 111 PHE A N 1
ATOM 827 C CA . PHE A 1 111 ? -0.299 -0.653 15.094 1.00 98.69 111 PHE A CA 1
ATOM 828 C C . PHE A 1 111 ? 0.184 -1.180 13.736 1.00 98.69 111 PHE A C 1
ATOM 830 O O . PHE A 1 111 ? 0.232 -0.402 12.789 1.00 98.69 111 PHE A O 1
ATOM 837 N N . ASP A 1 112 ? 0.453 -2.484 13.605 1.00 98.50 112 ASP A N 1
ATOM 838 C CA . ASP A 1 112 ? 0.812 -3.113 12.321 1.00 98.50 112 ASP A CA 1
ATOM 839 C C . ASP A 1 112 ? -0.259 -2.864 11.246 1.00 98.50 112 ASP A C 1
ATOM 841 O O . ASP A 1 112 ? 0.028 -2.369 10.156 1.00 98.50 112 ASP A O 1
ATOM 845 N N . LEU A 1 113 ? -1.524 -3.097 11.599 1.00 98.50 113 LEU A N 1
ATOM 846 C CA . LEU A 1 113 ? -2.676 -2.829 10.743 1.00 98.50 113 LEU A CA 1
ATOM 847 C C . LEU A 1 113 ? -2.769 -1.356 10.310 1.00 98.50 113 LEU A C 1
ATOM 849 O O . LEU A 1 113 ? -3.106 -1.061 9.162 1.00 98.50 113 LEU A O 1
ATOM 853 N N . ALA A 1 114 ? -2.436 -0.417 11.195 1.00 98.50 114 ALA A N 1
ATOM 854 C CA . ALA A 1 114 ? -2.403 1.003 10.866 1.00 98.50 114 ALA A CA 1
ATOM 855 C C . ALA A 1 114 ? -1.279 1.360 9.885 1.00 98.50 114 ALA A C 1
ATOM 857 O O . ALA A 1 114 ? -1.493 2.184 8.994 1.00 98.50 114 ALA A O 1
ATOM 858 N N . ILE A 1 115 ? -0.107 0.729 10.007 1.00 98.25 115 ILE A N 1
ATOM 859 C CA . ILE A 1 115 ? 0.980 0.889 9.034 1.00 98.25 115 ILE A CA 1
ATOM 860 C C . ILE A 1 115 ? 0.548 0.344 7.669 1.00 98.25 115 ILE A C 1
ATOM 862 O O . ILE A 1 115 ? 0.596 1.091 6.690 1.00 98.25 115 ILE A O 1
ATOM 866 N N . LYS A 1 116 ? -0.008 -0.876 7.617 1.00 96.88 116 LYS A N 1
ATOM 867 C CA . LYS A 1 116 ? -0.579 -1.462 6.388 1.00 96.88 116 LYS A CA 1
ATOM 868 C C . LYS A 1 116 ? -1.626 -0.552 5.740 1.00 96.88 116 LYS A C 1
ATOM 870 O O . LYS A 1 116 ? -1.679 -0.417 4.519 1.00 96.88 116 LYS A O 1
ATOM 875 N N . ALA A 1 117 ? -2.465 0.095 6.547 1.00 97.69 117 ALA A N 1
ATOM 876 C CA . ALA A 1 117 ? -3.468 1.041 6.072 1.00 97.69 117 ALA A CA 1
ATOM 877 C C . ALA A 1 117 ? -2.845 2.291 5.424 1.00 97.69 117 ALA A C 1
ATOM 879 O O . ALA A 1 117 ? -3.299 2.715 4.359 1.00 97.69 117 ALA A O 1
ATOM 880 N N . PHE A 1 118 ? -1.793 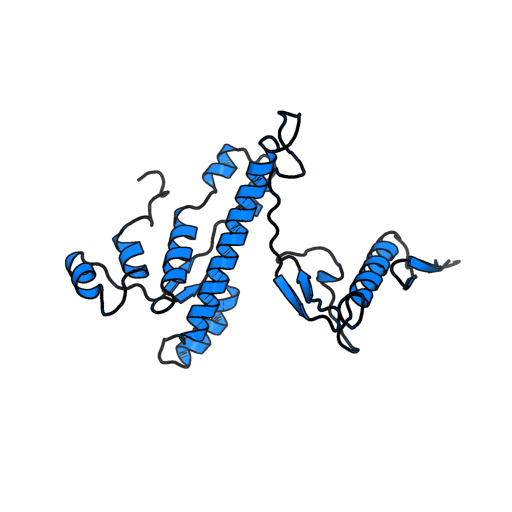2.867 6.017 1.00 97.75 118 PHE A N 1
ATOM 881 C CA . PHE A 1 118 ? -1.086 4.000 5.414 1.00 97.75 118 PHE A CA 1
ATOM 882 C C . PHE A 1 118 ? -0.363 3.612 4.123 1.00 97.75 118 PHE A C 1
ATOM 884 O O . PHE A 1 118 ? -0.486 4.340 3.136 1.00 97.75 118 PHE A O 1
ATOM 891 N N . GLU A 1 119 ? 0.309 2.459 4.098 1.00 96.06 119 GLU A N 1
ATOM 892 C CA . GLU A 1 119 ? 0.928 1.894 2.891 1.00 96.06 119 GLU A CA 1
ATOM 893 C C . GLU A 1 119 ? -0.104 1.715 1.769 1.00 96.06 119 GLU A C 1
ATOM 895 O O . GLU A 1 119 ? 0.123 2.138 0.635 1.00 96.06 119 GLU A O 1
ATOM 900 N N . HIS A 1 120 ? -1.282 1.174 2.096 1.00 94.56 120 HIS A N 1
ATOM 901 C CA . HIS A 1 120 ? -2.370 0.992 1.139 1.00 94.56 120 HIS A CA 1
ATOM 902 C C . HIS A 1 120 ? -2.856 2.325 0.549 1.00 94.56 120 HIS A C 1
ATOM 904 O O . HIS A 1 120 ? -3.025 2.440 -0.666 1.00 94.56 120 HIS A O 1
ATOM 910 N N . THR A 1 121 ? -3.030 3.360 1.379 1.00 95.56 121 THR A N 1
ATOM 911 C CA . THR A 1 121 ? -3.422 4.692 0.883 1.00 95.56 121 THR A CA 1
ATOM 912 C C . THR A 1 121 ? -2.317 5.387 0.087 1.00 95.56 121 THR A C 1
ATOM 914 O O . THR A 1 121 ? -2.617 6.051 -0.899 1.00 95.56 121 THR A O 1
ATOM 917 N N . ALA A 1 122 ? -1.044 5.194 0.448 1.00 95.75 122 ALA A N 1
ATOM 918 C CA . ALA A 1 122 ? 0.083 5.734 -0.308 1.00 95.75 122 ALA A CA 1
ATOM 919 C C . ALA A 1 122 ? 0.164 5.114 -1.711 1.00 95.75 122 ALA A C 1
ATOM 921 O O . ALA A 1 122 ? 0.350 5.831 -2.699 1.00 95.75 122 ALA A O 1
ATOM 922 N N . ALA A 1 123 ? -0.047 3.799 -1.815 1.00 93.62 123 ALA A N 1
ATOM 923 C CA . ALA A 1 123 ? -0.148 3.112 -3.097 1.00 93.62 123 ALA A CA 1
ATOM 924 C C . ALA A 1 123 ? -1.341 3.621 -3.921 1.00 93.62 123 ALA A C 1
ATOM 926 O O . ALA A 1 123 ? -1.194 3.883 -5.115 1.00 93.62 123 ALA A O 1
ATOM 927 N N . TYR A 1 124 ? -2.498 3.825 -3.283 1.00 94.38 124 TYR A N 1
ATOM 928 C CA . TYR A 1 124 ? -3.694 4.369 -3.927 1.00 94.38 124 TYR A CA 1
ATOM 929 C C . TYR A 1 124 ? -3.463 5.754 -4.546 1.00 94.38 124 TYR A C 1
ATOM 931 O O . TYR A 1 124 ? -3.655 5.934 -5.752 1.00 94.38 124 TYR A O 1
ATOM 939 N N . ASP A 1 125 ? -2.960 6.703 -3.757 1.00 95.50 125 ASP A N 1
ATOM 940 C CA . ASP A 1 125 ? -2.686 8.064 -4.224 1.00 95.50 125 ASP A CA 1
ATOM 941 C C . ASP A 1 125 ? -1.568 8.092 -5.279 1.00 95.50 125 ASP A C 1
ATOM 943 O O . ASP A 1 125 ? -1.633 8.876 -6.228 1.00 95.50 125 ASP A O 1
ATOM 947 N N . SER A 1 126 ? -0.576 7.196 -5.179 1.00 94.69 126 SER A N 1
ATOM 948 C CA . SER A 1 126 ? 0.472 7.039 -6.198 1.00 94.69 126 SER A CA 1
ATOM 949 C C . SER A 1 126 ? -0.109 6.670 -7.564 1.00 94.69 126 SER A C 1
ATOM 951 O O . SER A 1 126 ? 0.319 7.218 -8.580 1.00 94.69 126 SER A O 1
ATOM 953 N N . MET A 1 127 ? -1.096 5.767 -7.608 1.00 93.00 127 MET A N 1
ATOM 954 C CA . MET A 1 127 ? -1.751 5.362 -8.858 1.00 93.00 127 MET A CA 1
ATOM 955 C C . MET A 1 127 ? -2.509 6.528 -9.502 1.00 93.00 127 MET A C 1
ATOM 957 O O . MET A 1 127 ? -2.379 6.753 -10.706 1.00 93.00 127 MET A O 1
ATOM 961 N N . ILE A 1 128 ? -3.245 7.302 -8.700 1.00 94.88 128 ILE A N 1
ATOM 962 C CA . ILE A 1 128 ? -3.950 8.509 -9.156 1.00 94.88 128 ILE A CA 1
ATOM 963 C C . ILE A 1 128 ? -2.943 9.533 -9.692 1.00 94.88 128 ILE A C 1
ATOM 965 O O . ILE A 1 128 ? -3.074 10.008 -10.822 1.00 94.88 128 ILE A O 1
ATOM 969 N N . ALA A 1 129 ? -1.908 9.844 -8.908 1.00 95.62 129 ALA A N 1
ATOM 970 C CA . ALA A 1 129 ? -0.901 10.837 -9.263 1.00 95.62 129 ALA A CA 1
ATOM 971 C C . ALA A 1 129 ? -0.143 10.466 -10.545 1.00 95.62 129 ALA A C 1
ATOM 973 O O . ALA A 1 129 ? 0.063 11.328 -11.400 1.00 95.62 129 ALA A O 1
ATOM 974 N N . ASN A 1 130 ? 0.231 9.195 -10.710 1.00 94.81 130 ASN A N 1
ATOM 975 C CA . ASN A 1 130 ? 0.896 8.720 -11.921 1.00 94.81 130 ASN A CA 1
ATOM 976 C C . ASN A 1 130 ? -0.036 8.807 -13.142 1.00 94.81 130 ASN A C 1
ATOM 978 O O . ASN A 1 130 ? 0.394 9.266 -14.197 1.00 94.81 130 ASN A O 1
ATOM 982 N N . TYR A 1 131 ? -1.313 8.429 -13.008 1.00 94.75 131 TYR A N 1
ATOM 983 C CA . TYR A 1 131 ? -2.273 8.489 -14.114 1.00 94.75 131 TYR A CA 1
ATOM 984 C C . TYR A 1 131 ? -2.496 9.926 -14.600 1.00 94.75 131 TYR A C 1
ATOM 986 O O . TYR A 1 131 ? -2.191 10.243 -15.748 1.00 94.75 131 TYR A O 1
ATOM 994 N N . PHE A 1 132 ? -2.935 10.837 -13.728 1.00 95.19 132 PHE A N 1
ATOM 995 C CA . PHE A 1 132 ? -3.170 12.233 -14.123 1.00 95.19 132 PHE A CA 1
ATOM 996 C C . PHE A 1 132 ? -1.868 12.981 -14.438 1.00 95.19 132 PHE A C 1
ATOM 998 O O . PHE A 1 132 ? -1.850 13.883 -15.275 1.00 95.19 132 PHE A O 1
ATOM 1005 N N . GLY A 1 133 ? -0.752 12.581 -13.823 1.00 95.12 133 GLY A N 1
ATOM 1006 C CA . GLY A 1 133 ? 0.576 13.119 -14.102 1.00 95.12 133 GLY A CA 1
ATOM 1007 C C . GLY A 1 133 ? 1.070 12.850 -15.525 1.00 95.12 133 GLY A C 1
ATOM 1008 O O . GLY A 1 133 ? 1.932 13.589 -15.996 1.00 95.12 133 GLY A O 1
ATOM 1009 N N . SER A 1 134 ? 0.527 11.842 -16.215 1.00 94.25 134 SER A N 1
ATOM 1010 C CA . SER A 1 134 ? 0.791 11.588 -17.640 1.00 94.25 134 SER A CA 1
ATOM 1011 C C . SER A 1 134 ? 0.096 12.586 -18.574 1.00 94.25 134 SER A C 1
ATOM 1013 O O . SER A 1 134 ? 0.554 12.809 -19.689 1.00 94.25 134 SER A O 1
ATOM 1015 N N . MET A 1 135 ? -0.992 13.216 -18.123 1.00 94.50 135 MET A N 1
ATOM 1016 C CA . MET A 1 135 ? -1.876 14.045 -18.956 1.00 94.50 135 MET A CA 1
ATOM 1017 C C . MET A 1 135 ? -1.505 15.527 -18.959 1.00 94.50 135 MET A C 1
ATOM 1019 O O . MET A 1 135 ? -2.128 16.331 -19.648 1.00 94.50 135 MET A O 1
ATOM 1023 N N . VAL A 1 136 ? -0.507 15.905 -18.169 1.00 94.81 136 VAL A N 1
ATOM 1024 C CA . VAL A 1 136 ? -0.076 17.292 -18.006 1.00 94.81 136 VAL A CA 1
ATOM 1025 C C . VAL A 1 136 ? 1.412 17.423 -18.322 1.00 94.81 136 VAL A C 1
ATOM 1027 O O . VAL A 1 136 ? 2.135 16.425 -18.266 1.00 94.81 136 VAL A O 1
ATOM 1030 N N . PRO A 1 137 ? 1.895 18.633 -18.642 1.00 95.50 137 PRO A N 1
ATOM 1031 C CA . PRO A 1 137 ? 3.302 18.832 -18.957 1.00 95.50 137 PRO A CA 1
ATOM 1032 C C . PRO A 1 137 ? 4.223 18.557 -17.771 1.00 95.50 137 PRO A C 1
ATOM 1034 O O . PRO A 1 137 ? 3.831 18.678 -16.601 1.00 95.50 137 PRO A O 1
ATOM 1037 N N . ALA A 1 138 ? 5.471 18.215 -18.086 1.00 94.00 138 ALA A N 1
ATOM 1038 C CA . ALA A 1 138 ? 6.537 18.132 -17.099 1.00 94.00 138 ALA A CA 1
ATOM 1039 C C . ALA A 1 138 ? 6.763 19.501 -16.435 1.00 94.00 138 ALA A C 1
ATOM 1041 O O . ALA A 1 138 ? 6.652 20.543 -17.077 1.00 94.00 138 ALA A O 1
ATOM 1042 N N . TYR A 1 139 ? 7.118 19.510 -15.146 1.00 92.19 139 TYR A N 1
ATOM 1043 C CA . TYR A 1 139 ? 7.453 20.758 -14.444 1.00 92.19 139 TYR A CA 1
ATOM 1044 C C . TYR A 1 139 ? 8.708 21.434 -15.004 1.00 92.19 139 TYR A C 1
ATOM 1046 O O . TYR A 1 139 ? 8.826 22.657 -14.981 1.00 92.19 139 TYR A O 1
ATOM 1054 N N . HIS A 1 140 ? 9.655 20.618 -15.464 1.00 88.12 140 HIS A N 1
ATOM 1055 C CA . HIS A 1 14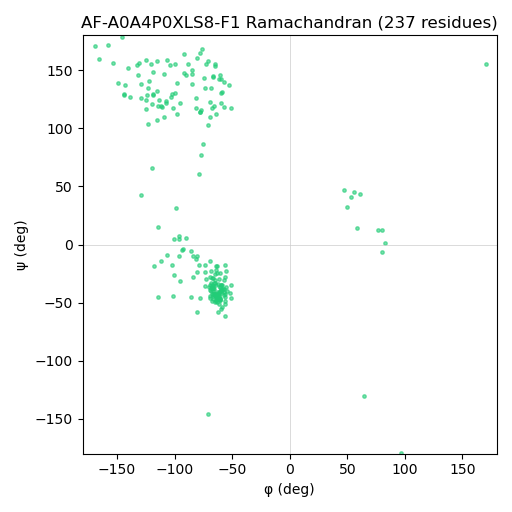0 ? 10.943 21.047 -15.980 1.00 88.12 140 HIS A CA 1
ATOM 1056 C C . HIS A 1 140 ? 11.079 20.505 -17.402 1.00 88.12 140 HIS A C 1
ATOM 1058 O O . HIS A 1 140 ? 11.285 19.310 -17.601 1.00 88.12 140 HIS A O 1
ATOM 1064 N N . GLY A 1 141 ? 10.905 21.380 -18.388 1.00 82.75 141 GLY A N 1
ATOM 1065 C CA . GLY A 1 141 ? 10.981 21.042 -19.804 1.00 82.75 141 GLY A CA 1
ATOM 1066 C C . GLY A 1 141 ? 10.516 22.209 -20.669 1.00 82.75 141 GLY A C 1
ATOM 1067 O O . GLY A 1 141 ? 9.762 23.065 -20.213 1.00 82.75 141 GLY A O 1
ATOM 1068 N N . GLU A 1 142 ? 10.984 22.253 -21.914 1.00 80.56 142 GLU A N 1
ATOM 1069 C CA . GLU A 1 142 ? 10.553 23.270 -22.884 1.00 80.56 142 GLU A CA 1
ATOM 1070 C C . GLU A 1 142 ? 9.200 22.920 -23.525 1.00 80.56 142 GLU A C 1
ATOM 1072 O O . GLU A 1 142 ? 8.470 23.801 -23.980 1.00 80.56 142 GLU A O 1
ATOM 1077 N N . SER A 1 143 ? 8.846 21.630 -23.533 1.00 88.12 143 SER A N 1
ATOM 1078 C CA . SER A 1 143 ? 7.586 21.151 -24.093 1.00 88.12 143 SER A CA 1
ATOM 1079 C C . SER A 1 143 ? 6.400 21.499 -23.195 1.00 88.12 143 SER A C 1
ATOM 1081 O O . SER A 1 143 ? 6.423 21.284 -21.983 1.00 88.12 143 SER A O 1
ATOM 1083 N N . LYS A 1 144 ? 5.330 21.996 -23.821 1.00 91.31 144 LYS A N 1
ATOM 1084 C CA . LYS A 1 144 ? 4.014 22.204 -23.196 1.00 91.31 144 LYS A CA 1
ATOM 1085 C C . LYS A 1 144 ? 3.055 21.039 -23.445 1.00 91.31 144 LYS A C 1
ATOM 1087 O O . LYS A 1 144 ? 1.871 21.153 -23.138 1.00 91.31 144 LYS A O 1
ATOM 1092 N N . GLU A 1 145 ? 3.542 19.955 -24.036 1.00 93.88 145 GLU A N 1
ATOM 1093 C CA . GLU A 1 145 ? 2.759 18.747 -24.276 1.00 93.88 145 GLU A CA 1
ATOM 1094 C C . GLU A 1 145 ? 2.667 17.894 -23.008 1.00 93.88 145 GLU A C 1
ATOM 1096 O O . GLU A 1 145 ? 3.459 18.044 -22.076 1.00 93.88 145 GLU A O 1
ATOM 1101 N N . ALA A 1 146 ? 1.682 16.999 -22.968 1.00 94.00 146 ALA A N 1
ATOM 1102 C CA . ALA A 1 146 ? 1.502 16.054 -21.875 1.00 94.00 146 ALA A CA 1
ATOM 1103 C C . ALA A 1 146 ? 2.715 15.112 -21.740 1.00 94.00 146 ALA A C 1
ATOM 1105 O O . ALA A 1 146 ? 3.281 14.676 -22.741 1.00 94.00 146 ALA A O 1
ATOM 1106 N N . ALA A 1 147 ? 3.094 14.768 -20.505 1.00 92.38 147 ALA A N 1
ATOM 1107 C CA . ALA A 1 147 ? 4.262 13.925 -20.229 1.00 92.38 147 ALA A CA 1
ATOM 1108 C C . ALA A 1 147 ? 4.134 12.495 -20.807 1.00 92.38 147 ALA A C 1
ATOM 1110 O O . ALA A 1 147 ? 5.130 11.832 -21.108 1.00 92.38 147 ALA A O 1
ATOM 1111 N N . GLY A 1 148 ? 2.901 12.027 -21.013 1.00 91.50 148 GLY A N 1
ATOM 1112 C CA . GLY A 1 148 ? 2.592 10.764 -21.668 1.00 91.50 148 GLY A CA 1
ATOM 1113 C C . GLY A 1 148 ? 3.112 9.568 -20.876 1.00 91.50 148 GLY A C 1
ATOM 1114 O O . GLY A 1 148 ? 2.876 9.447 -19.677 1.00 91.50 148 GLY A O 1
ATOM 1115 N N . ARG A 1 149 ? 3.830 8.665 -21.555 1.00 89.00 149 ARG A N 1
ATOM 1116 C CA . ARG A 1 149 ? 4.287 7.377 -21.000 1.00 89.00 149 ARG A CA 1
ATOM 1117 C C . ARG A 1 149 ? 5.014 7.501 -19.657 1.00 89.00 149 ARG A C 1
ATOM 1119 O O . ARG A 1 149 ? 4.910 6.597 -18.833 1.00 89.00 149 ARG A O 1
ATOM 1126 N N . PHE A 1 150 ? 5.765 8.580 -19.457 1.00 91.94 150 PHE A N 1
ATOM 1127 C CA . PHE A 1 150 ? 6.474 8.840 -18.212 1.00 91.94 150 PHE A CA 1
ATOM 1128 C C . PHE A 1 150 ? 5.783 10.004 -17.505 1.00 91.94 150 PHE A C 1
ATOM 1130 O O . PHE A 1 150 ? 5.853 11.126 -18.004 1.00 91.94 150 PHE A O 1
ATOM 1137 N N . PRO A 1 151 ? 5.088 9.771 -16.378 1.00 93.12 151 PRO A N 1
ATOM 1138 C CA . PRO A 1 151 ? 4.330 10.827 -15.725 1.00 93.12 151 PRO A CA 1
ATOM 1139 C C . PRO A 1 151 ? 5.256 11.925 -15.205 1.00 93.12 151 PRO A C 1
ATOM 1141 O O . PRO A 1 151 ? 6.407 11.670 -14.848 1.00 93.12 151 PRO A O 1
ATOM 1144 N N . ARG A 1 152 ? 4.731 13.151 -15.082 1.00 94.25 152 ARG A N 1
ATOM 1145 C CA . ARG A 1 152 ? 5.504 14.309 -14.594 1.00 94.25 152 ARG A CA 1
ATOM 1146 C C . ARG A 1 152 ? 6.156 14.100 -13.218 1.00 94.25 152 ARG A C 1
ATOM 1148 O O . ARG A 1 152 ? 7.074 14.825 -12.846 1.00 94.25 152 ARG A O 1
ATOM 1155 N N . THR A 1 153 ? 5.623 13.174 -12.424 1.00 95.38 153 THR A N 1
ATOM 1156 C CA . THR A 1 153 ? 6.166 12.713 -11.145 1.00 95.38 153 THR A CA 1
ATOM 1157 C C . THR A 1 153 ? 5.989 11.204 -11.102 1.00 95.38 153 THR A C 1
ATOM 1159 O O . THR A 1 153 ? 4.880 10.718 -11.316 1.00 95.38 153 THR A O 1
ATOM 1162 N N . LEU A 1 154 ? 7.076 10.478 -10.846 1.00 95.75 154 LEU A N 1
ATOM 1163 C CA . LEU A 1 154 ? 7.079 9.022 -10.786 1.00 95.75 154 LEU A CA 1
ATOM 1164 C C . LEU A 1 154 ? 6.981 8.559 -9.330 1.00 95.75 154 LEU A C 1
ATOM 1166 O O . LEU A 1 154 ? 7.924 8.744 -8.563 1.00 95.75 154 LEU A O 1
ATOM 1170 N N . ASN A 1 155 ? 5.859 7.938 -8.969 1.00 96.06 155 ASN A N 1
ATOM 1171 C CA . ASN A 1 155 ? 5.657 7.317 -7.659 1.00 96.06 155 ASN A CA 1
ATOM 1172 C C . ASN A 1 155 ? 5.685 5.792 -7.804 1.00 96.06 155 ASN A C 1
ATOM 1174 O O . ASN A 1 155 ? 4.904 5.235 -8.576 1.00 96.06 155 ASN A O 1
ATOM 1178 N N . LEU A 1 156 ? 6.569 5.117 -7.070 1.00 93.38 156 LEU A N 1
ATOM 1179 C CA . LEU A 1 156 ? 6.729 3.661 -7.103 1.00 93.38 156 LEU A CA 1
ATOM 1180 C C . LEU A 1 156 ? 6.532 3.086 -5.701 1.00 93.38 156 LEU A C 1
ATOM 1182 O O . LEU A 1 156 ? 7.009 3.665 -4.727 1.00 93.38 156 LEU A O 1
ATOM 1186 N N . ASN A 1 157 ? 5.865 1.936 -5.613 1.00 93.12 157 ASN A N 1
ATOM 1187 C CA . ASN A 1 157 ? 5.631 1.225 -4.359 1.00 93.12 157 ASN A CA 1
ATOM 1188 C C . ASN A 1 157 ? 6.146 -0.205 -4.497 1.00 93.12 157 ASN A C 1
ATOM 1190 O O . ASN A 1 157 ? 5.726 -0.928 -5.399 1.00 93.12 157 ASN A O 1
ATOM 1194 N N . PHE A 1 158 ? 7.036 -0.609 -3.593 1.00 95.25 158 PHE A N 1
ATOM 1195 C CA . PHE A 1 158 ? 7.592 -1.955 -3.576 1.00 95.25 158 PHE A CA 1
ATOM 1196 C C . PHE A 1 158 ? 7.538 -2.555 -2.171 1.00 95.25 158 PHE A C 1
ATOM 1198 O O . PHE A 1 158 ? 7.725 -1.862 -1.173 1.00 95.25 158 PHE A O 1
ATOM 1205 N N . ILE A 1 159 ? 7.333 -3.865 -2.108 1.00 94.56 159 ILE A N 1
ATOM 1206 C CA . ILE A 1 159 ? 7.270 -4.663 -0.888 1.00 94.56 159 ILE A CA 1
ATOM 1207 C C . ILE A 1 159 ? 8.614 -5.355 -0.696 1.00 94.56 159 ILE A C 1
ATOM 1209 O O . ILE A 1 159 ? 9.137 -5.997 -1.610 1.00 94.56 159 ILE A O 1
ATOM 1213 N N . LYS A 1 160 ? 9.186 -5.248 0.504 1.00 95.00 160 LYS A N 1
ATOM 1214 C CA . LYS A 1 160 ? 10.428 -5.947 0.838 1.00 95.00 160 LYS A CA 1
ATOM 1215 C C . LYS A 1 160 ? 10.180 -7.455 0.825 1.00 95.00 160 LYS A C 1
ATOM 1217 O O . LYS A 1 160 ? 9.399 -7.956 1.627 1.00 95.00 160 LYS A O 1
ATOM 1222 N N . LYS A 1 161 ? 10.880 -8.183 -0.046 1.00 92.62 161 LYS A N 1
ATOM 1223 C CA . LYS A 1 161 ? 10.831 -9.649 -0.099 1.00 92.62 161 LYS A CA 1
ATOM 1224 C C . LYS A 1 161 ? 11.815 -10.272 0.886 1.00 92.62 161 LYS A C 1
ATOM 1226 O O . LYS A 1 161 ? 11.453 -11.205 1.591 1.00 92.62 161 LYS A O 1
ATOM 1231 N N . GLN A 1 162 ? 13.053 -9.772 0.935 1.00 92.81 162 GLN A N 1
ATOM 1232 C CA . GLN A 1 162 ? 14.080 -10.277 1.855 1.00 92.81 162 GLN A CA 1
ATOM 1233 C C . GLN A 1 162 ? 15.284 -9.324 1.971 1.00 92.81 162 GLN A C 1
ATOM 1235 O O . GLN A 1 162 ? 15.545 -8.523 1.071 1.00 92.81 162 GLN A O 1
ATOM 1240 N N . ASP A 1 163 ? 16.057 -9.450 3.051 1.00 94.44 163 ASP A N 1
ATOM 1241 C CA . ASP A 1 163 ? 17.400 -8.865 3.146 1.00 94.44 163 ASP A CA 1
ATOM 1242 C C . ASP A 1 163 ? 18.408 -9.652 2.301 1.00 94.44 163 ASP A C 1
ATOM 1244 O O . ASP A 1 163 ? 18.337 -10.879 2.197 1.00 94.44 163 ASP A O 1
ATOM 1248 N N . MET A 1 164 ? 19.354 -8.945 1.681 1.00 93.50 164 MET A N 1
ATOM 1249 C CA . MET A 1 164 ? 20.465 -9.570 0.964 1.00 93.50 164 MET A CA 1
ATOM 1250 C C . MET A 1 164 ? 21.626 -9.821 1.917 1.00 93.50 164 MET A C 1
ATOM 1252 O O . MET A 1 164 ? 21.815 -9.105 2.899 1.00 93.50 164 MET A O 1
ATOM 1256 N N . ARG A 1 165 ? 22.479 -10.794 1.579 1.00 92.69 165 ARG A N 1
ATOM 1257 C CA . ARG A 1 165 ? 23.705 -11.036 2.355 1.00 92.69 165 ARG A CA 1
ATOM 1258 C C . ARG A 1 165 ? 24.622 -9.804 2.409 1.00 92.69 165 ARG A C 1
ATOM 1260 O O . ARG A 1 165 ? 25.263 -9.567 3.426 1.00 92.69 165 ARG A O 1
ATOM 1267 N N . TYR A 1 166 ? 24.712 -9.085 1.295 1.00 93.81 166 TYR A N 1
ATOM 1268 C CA . TYR A 1 166 ? 25.408 -7.812 1.103 1.00 93.81 166 TYR A CA 1
ATOM 1269 C C . TYR A 1 166 ? 24.992 -7.239 -0.266 1.00 93.81 166 TYR A C 1
ATOM 1271 O O . TYR A 1 166 ? 24.319 -7.927 -1.047 1.00 93.81 166 TYR A O 1
ATOM 1279 N N . GLY A 1 167 ? 25.369 -5.989 -0.536 1.00 95.62 167 GLY A N 1
ATOM 1280 C CA . GLY A 1 167 ? 25.187 -5.310 -1.820 1.00 95.62 167 GLY A CA 1
ATOM 1281 C C . GLY A 1 167 ? 26.103 -5.857 -2.912 1.00 95.62 167 GLY A C 1
ATOM 1282 O O . GLY A 1 167 ? 26.399 -7.048 -2.958 1.00 95.62 167 GLY A O 1
ATOM 1283 N N . GLU A 1 168 ? 26.566 -5.004 -3.816 1.00 93.56 168 GLU A N 1
ATOM 1284 C CA . GLU A 1 168 ? 27.520 -5.428 -4.847 1.00 93.56 168 GLU A CA 1
ATOM 1285 C C . GLU A 1 168 ? 28.857 -5.875 -4.222 1.00 93.56 168 GLU A C 1
ATOM 1287 O O . GLU A 1 168 ? 29.463 -6.858 -4.655 1.00 93.56 168 GLU A O 1
ATOM 1292 N N . ASN A 1 169 ? 29.256 -5.211 -3.130 1.00 94.25 169 ASN A N 1
ATOM 1293 C CA . ASN A 1 169 ? 30.439 -5.502 -2.325 1.00 94.25 169 ASN A CA 1
ATOM 1294 C C . ASN A 1 169 ? 30.072 -5.817 -0.864 1.00 94.25 169 ASN A C 1
ATOM 1296 O O . ASN A 1 169 ? 29.062 -5.351 -0.342 1.00 94.25 169 ASN A O 1
ATOM 1300 N N . SER A 1 170 ? 30.934 -6.563 -0.164 1.00 93.38 170 SER A N 1
ATOM 1301 C CA . SER A 1 170 ? 30.668 -7.094 1.189 1.00 93.38 170 SER A CA 1
ATOM 1302 C C . SER A 1 170 ? 30.407 -6.046 2.276 1.00 93.38 170 SER A C 1
ATOM 1304 O O . SER A 1 170 ? 29.759 -6.354 3.271 1.00 93.38 170 SER A O 1
ATOM 1306 N N . HIS A 1 171 ? 30.908 -4.823 2.104 1.00 95.06 171 HIS A N 1
ATOM 1307 C CA . HIS A 1 171 ? 30.722 -3.718 3.048 1.00 95.06 171 HIS A CA 1
ATOM 1308 C C . HIS A 1 171 ? 29.411 -2.943 2.821 1.00 95.06 171 HIS A C 1
ATOM 1310 O O . HIS A 1 171 ? 29.098 -2.039 3.590 1.00 95.06 171 HIS A O 1
ATOM 1316 N N . GLN A 1 172 ? 28.659 -3.265 1.763 1.00 97.44 172 GLN A N 1
ATOM 1317 C CA . GLN A 1 172 ? 27.408 -2.600 1.409 1.00 97.44 172 GLN A CA 1
ATOM 1318 C C . GLN A 1 172 ? 26.216 -3.416 1.912 1.00 97.44 172 GLN A C 1
ATOM 1320 O O . GLN A 1 172 ? 26.184 -4.640 1.781 1.00 97.44 172 GLN A O 1
ATOM 1325 N N . GLN A 1 173 ? 25.206 -2.736 2.446 1.00 96.81 173 GLN A N 1
ATOM 1326 C CA . GLN A 1 173 ? 23.920 -3.349 2.777 1.00 96.81 173 GLN A CA 1
ATOM 1327 C C . GLN A 1 173 ? 23.016 -3.378 1.540 1.00 96.81 173 GLN A C 1
ATOM 1329 O O . GLN A 1 173 ? 23.117 -2.507 0.677 1.00 96.81 173 GLN A O 1
ATOM 1334 N N . ALA A 1 174 ? 22.126 -4.368 1.454 1.00 96.50 174 ALA A N 1
ATOM 1335 C CA . ALA A 1 174 ? 21.126 -4.442 0.394 1.00 96.50 174 ALA A CA 1
ATOM 1336 C C . ALA A 1 174 ? 19.889 -5.229 0.837 1.00 96.50 174 ALA A C 1
ATOM 1338 O O . ALA A 1 174 ? 19.956 -6.096 1.708 1.00 96.50 174 ALA A O 1
ATOM 1339 N N . ALA A 1 175 ? 18.766 -4.948 0.187 1.00 95.88 175 ALA A N 1
ATOM 1340 C CA . ALA A 1 175 ? 17.515 -5.674 0.334 1.00 95.88 175 ALA A CA 1
ATOM 1341 C C . ALA A 1 175 ? 16.852 -5.813 -1.038 1.00 95.88 175 ALA A C 1
ATOM 1343 O O . ALA A 1 175 ? 17.060 -4.983 -1.923 1.00 95.88 175 ALA A O 1
ATOM 1344 N N . PHE A 1 176 ? 16.073 -6.877 -1.208 1.00 95.06 176 PHE A N 1
ATOM 1345 C CA . PHE A 1 176 ? 15.337 -7.146 -2.433 1.00 95.06 176 PHE A CA 1
ATOM 1346 C C . PHE A 1 176 ? 13.867 -6.804 -2.237 1.00 95.06 176 PHE A C 1
ATOM 1348 O O . PHE A 1 176 ? 13.228 -7.277 -1.293 1.00 95.06 176 PHE A O 1
ATOM 1355 N N . TYR A 1 177 ? 13.354 -5.983 -3.143 1.00 95.25 177 TYR A N 1
ATOM 1356 C CA . TYR A 1 177 ? 11.989 -5.486 -3.147 1.00 95.25 177 TYR A CA 1
ATOM 1357 C C . TYR A 1 177 ? 11.276 -5.950 -4.418 1.00 95.25 177 TYR A C 1
ATOM 1359 O O . TYR A 1 177 ? 11.911 -6.119 -5.457 1.00 95.25 177 TYR A O 1
ATOM 1367 N N . ILE A 1 178 ? 9.968 -6.168 -4.323 1.00 94.56 178 ILE A N 1
ATOM 1368 C CA . ILE A 1 178 ? 9.111 -6.631 -5.418 1.00 94.56 178 ILE A CA 1
ATOM 1369 C C . ILE A 1 178 ? 7.863 -5.760 -5.525 1.00 94.56 178 ILE A C 1
ATOM 1371 O O . ILE A 1 178 ? 7.445 -5.143 -4.548 1.00 94.56 178 ILE A O 1
ATOM 1375 N N . GLU A 1 179 ? 7.241 -5.720 -6.695 1.00 91.75 179 GLU A N 1
ATOM 1376 C CA . GLU A 1 179 ? 5.898 -5.152 -6.829 1.00 91.75 179 GLU A CA 1
ATOM 1377 C C . GLU A 1 179 ? 4.859 -6.093 -6.201 1.00 91.75 179 GLU A C 1
ATOM 1379 O O . GLU A 1 179 ? 5.078 -7.300 -6.096 1.00 91.75 179 GLU A O 1
ATOM 1384 N N . GLU A 1 180 ? 3.709 -5.559 -5.785 1.00 84.88 180 GLU A N 1
ATOM 1385 C CA . GLU A 1 180 ? 2.652 -6.371 -5.163 1.00 84.88 180 GLU A CA 1
ATOM 1386 C C . GLU A 1 180 ? 2.010 -7.362 -6.149 1.00 84.88 180 GLU A C 1
ATOM 1388 O O . GLU A 1 180 ? 1.666 -8.478 -5.771 1.00 84.88 180 GLU A O 1
ATOM 1393 N N . ASN A 1 181 ? 1.885 -6.983 -7.426 1.00 82.31 181 ASN A N 1
ATOM 1394 C CA . ASN A 1 181 ? 1.179 -7.760 -8.448 1.00 82.31 181 ASN A CA 1
ATOM 1395 C C . ASN A 1 181 ? 2.099 -8.156 -9.615 1.00 82.31 181 ASN A C 1
ATOM 1397 O O . ASN A 1 181 ? 1.892 -7.722 -10.750 1.00 82.31 181 ASN A O 1
ATOM 1401 N N . VAL A 1 182 ? 3.102 -8.999 -9.357 1.00 82.88 182 VAL A N 1
ATOM 1402 C CA . VAL A 1 182 ? 3.970 -9.540 -10.418 1.00 82.88 182 VAL A CA 1
ATOM 1403 C C . VAL A 1 182 ? 3.283 -10.726 -11.101 1.00 82.88 182 VAL A C 1
ATOM 1405 O O . VAL A 1 182 ? 2.998 -11.735 -10.460 1.00 82.88 182 VAL A O 1
ATOM 1408 N N . LYS A 1 183 ? 2.999 -10.607 -12.404 1.00 79.88 183 LYS A N 1
ATOM 1409 C CA . LYS A 1 183 ? 2.311 -11.654 -13.190 1.00 79.88 183 LYS A CA 1
ATOM 1410 C C . LYS A 1 183 ? 3.247 -12.509 -14.039 1.00 79.88 183 LYS A C 1
ATOM 1412 O O . LYS A 1 183 ? 2.905 -13.639 -14.373 1.00 79.88 183 LYS A O 1
ATOM 1417 N N . GLU A 1 184 ? 4.391 -11.961 -14.422 1.00 85.56 184 GLU A N 1
ATOM 1418 C CA . GLU A 1 184 ? 5.347 -12.637 -15.291 1.00 85.56 184 GLU A CA 1
ATOM 1419 C C . GLU A 1 184 ? 6.358 -13.446 -14.475 1.00 85.56 184 GLU A C 1
ATOM 1421 O O . GLU A 1 184 ? 6.765 -13.037 -13.384 1.00 85.56 184 GLU A O 1
ATOM 1426 N N . ALA A 1 185 ? 6.789 -14.584 -15.024 1.00 86.62 185 ALA A N 1
ATOM 1427 C CA . ALA A 1 185 ? 7.889 -15.350 -14.462 1.00 86.62 185 ALA A CA 1
ATOM 1428 C C . ALA A 1 185 ? 9.185 -14.525 -14.520 1.00 86.62 185 ALA A C 1
ATOM 1430 O O . ALA A 1 185 ? 9.722 -14.262 -15.596 1.00 86.62 185 ALA A O 1
ATOM 1431 N N . SER A 1 186 ? 9.680 -14.135 -13.349 1.00 91.50 186 SER A N 1
ATOM 1432 C CA . SER A 1 186 ? 10.903 -13.352 -13.174 1.00 91.50 186 SER A CA 1
ATOM 1433 C C . SER A 1 186 ? 11.631 -13.758 -11.890 1.00 91.50 186 SER A C 1
ATOM 1435 O O . SER A 1 186 ? 11.153 -14.585 -11.102 1.00 91.50 186 SER A O 1
ATOM 1437 N N . VAL A 1 187 ? 12.783 -13.143 -11.617 1.00 92.19 187 VAL A N 1
ATOM 1438 C CA . VAL A 1 187 ? 13.485 -13.337 -10.337 1.00 92.19 187 VAL A CA 1
ATOM 1439 C C . VAL A 1 187 ? 12.636 -12.864 -9.150 1.00 92.19 187 VAL A C 1
ATOM 1441 O O . VAL A 1 187 ? 12.694 -13.450 -8.065 1.00 92.19 187 VAL A O 1
ATOM 1444 N N . ALA A 1 188 ? 11.768 -11.868 -9.355 1.00 91.88 188 ALA A N 1
ATOM 1445 C CA . ALA A 1 188 ? 10.838 -11.394 -8.333 1.00 91.88 188 ALA A CA 1
ATOM 1446 C C . ALA A 1 188 ? 9.837 -12.478 -7.898 1.00 91.88 188 ALA A C 1
ATOM 1448 O O . ALA A 1 188 ? 9.517 -12.566 -6.711 1.00 91.88 188 ALA A O 1
ATOM 1449 N N . THR A 1 189 ? 9.416 -13.367 -8.804 1.00 91.25 189 THR A N 1
ATOM 1450 C CA . THR A 1 189 ? 8.498 -14.484 -8.508 1.00 91.25 189 THR A CA 1
ATOM 1451 C C . THR A 1 189 ? 9.211 -15.792 -8.168 1.00 91.25 189 THR A C 1
ATOM 1453 O O . THR A 1 189 ? 8.559 -16.770 -7.817 1.00 91.25 189 THR A O 1
ATOM 1456 N N . ALA A 1 190 ? 10.542 -15.840 -8.258 1.00 90.62 190 ALA A N 1
ATOM 1457 C CA . ALA A 1 190 ? 11.295 -17.067 -8.031 1.00 90.62 190 ALA A CA 1
ATOM 1458 C C . ALA A 1 190 ? 11.210 -17.551 -6.570 1.00 90.62 190 ALA A C 1
ATOM 1460 O O . ALA A 1 190 ? 11.228 -16.754 -5.620 1.00 90.62 190 ALA A O 1
ATOM 1461 N N . THR A 1 191 ? 11.177 -18.876 -6.405 1.00 90.50 191 THR A N 1
ATOM 1462 C CA . THR A 1 191 ? 11.270 -19.571 -5.116 1.00 90.50 191 THR A CA 1
ATOM 1463 C C . THR A 1 191 ? 12.634 -20.242 -5.005 1.00 90.50 191 THR A C 1
ATOM 1465 O O . THR A 1 191 ? 12.995 -21.083 -5.827 1.00 90.50 191 THR A O 1
ATOM 1468 N N . GLN A 1 192 ? 13.400 -19.895 -3.972 1.00 90.62 192 GLN A N 1
ATOM 1469 C CA . GLN A 1 192 ? 14.664 -20.566 -3.694 1.00 90.62 192 GLN A CA 1
ATOM 1470 C C . GLN A 1 192 ? 14.396 -21.920 -3.021 1.00 90.62 192 GLN A C 1
ATOM 1472 O O . GLN A 1 192 ? 13.927 -21.966 -1.890 1.00 90.62 192 GLN A O 1
ATOM 1477 N N . LEU A 1 193 ? 14.719 -23.021 -3.705 1.00 93.94 193 LEU A N 1
ATOM 1478 C CA . LEU A 1 193 ? 14.518 -24.378 -3.175 1.00 93.94 193 LEU A CA 1
ATOM 1479 C C . LEU A 1 193 ? 15.663 -24.851 -2.264 1.00 93.94 193 LEU A C 1
ATOM 1481 O O . LEU A 1 193 ? 15.453 -25.690 -1.394 1.00 93.94 193 LEU A O 1
ATOM 1485 N N . GLN A 1 194 ? 16.883 -24.346 -2.476 1.00 94.06 194 GLN A N 1
ATOM 1486 C CA . GLN A 1 194 ? 18.071 -24.732 -1.709 1.00 94.06 194 GLN A CA 1
ATOM 1487 C C . GLN A 1 194 ? 19.176 -23.666 -1.760 1.00 94.06 194 GLN A C 1
ATOM 1489 O O . GLN A 1 194 ? 19.132 -22.725 -2.555 1.00 94.06 194 GLN A O 1
ATOM 1494 N N . GLY A 1 195 ? 20.214 -23.857 -0.945 1.00 90.69 195 GLY A N 1
ATOM 1495 C CA . GLY A 1 195 ? 21.407 -23.015 -0.916 1.00 90.69 195 GLY A CA 1
ATOM 1496 C C . GLY A 1 195 ? 21.372 -21.943 0.171 1.00 90.69 195 GLY A C 1
ATOM 1497 O O . 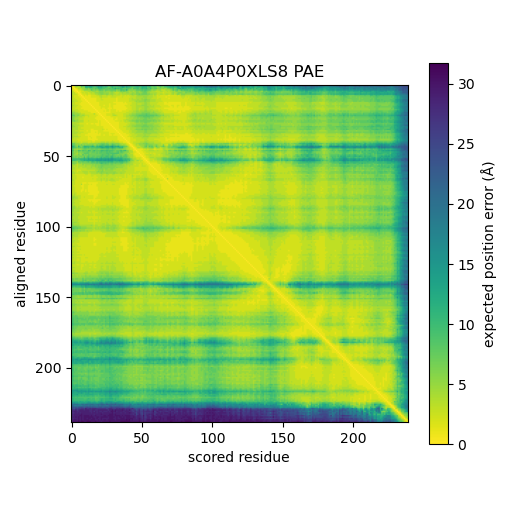GLY A 1 195 ? 20.448 -21.849 0.972 1.00 90.69 195 GLY A O 1
ATOM 1498 N N . LYS A 1 196 ? 22.437 -21.143 0.225 1.00 88.31 196 LYS A N 1
ATOM 1499 C CA . LYS A 1 196 ? 22.557 -20.034 1.181 1.00 88.31 196 LYS A CA 1
ATOM 1500 C C . LYS A 1 196 ? 21.728 -18.830 0.712 1.00 88.31 196 LYS A C 1
ATOM 1502 O O . LYS A 1 196 ? 21.414 -18.731 -0.471 1.00 88.31 196 LYS A O 1
ATOM 1507 N N . ALA A 1 197 ? 21.477 -17.874 1.607 1.00 86.62 197 ALA A N 1
ATOM 1508 C CA . ALA A 1 197 ? 20.811 -16.611 1.270 1.00 86.62 197 ALA A CA 1
ATOM 1509 C C . ALA A 1 197 ? 21.491 -15.895 0.087 1.00 86.62 197 ALA A C 1
ATOM 1511 O O . ALA A 1 197 ? 22.725 -15.835 0.037 1.00 86.62 197 ALA A O 1
ATOM 1512 N N . LEU A 1 198 ? 20.706 -15.361 -0.846 1.00 90.25 198 LEU A N 1
ATOM 1513 C CA . LEU A 1 198 ? 21.210 -14.724 -2.066 1.00 90.25 198 LEU A CA 1
ATOM 1514 C C . LEU A 1 198 ? 21.980 -13.424 -1.761 1.00 90.25 198 LEU A C 1
ATOM 1516 O O . LEU A 1 198 ? 21.666 -12.687 -0.822 1.00 90.25 198 LEU A O 1
ATOM 1520 N N . SER A 1 199 ? 23.020 -13.158 -2.553 1.00 92.75 199 SER A N 1
ATOM 1521 C CA . SER A 1 199 ? 23.665 -11.838 -2.622 1.00 92.75 199 SER A CA 1
ATOM 1522 C C . SER A 1 199 ? 23.029 -10.985 -3.722 1.00 92.75 199 SER A C 1
ATOM 1524 O O . SER A 1 199 ? 22.384 -11.531 -4.620 1.00 92.75 199 SER A O 1
ATOM 1526 N N . TYR A 1 200 ? 23.264 -9.670 -3.697 1.00 94.44 200 TYR A N 1
ATOM 1527 C CA . TYR A 1 200 ? 22.842 -8.760 -4.769 1.00 94.44 200 TYR A CA 1
ATOM 1528 C C . TYR A 1 200 ? 23.283 -9.253 -6.157 1.00 94.44 200 TYR A C 1
ATOM 1530 O O . TYR A 1 200 ? 22.470 -9.360 -7.072 1.00 94.44 200 TYR A O 1
ATOM 1538 N N . ASN A 1 201 ? 24.547 -9.670 -6.285 1.00 93.94 201 ASN A N 1
ATOM 1539 C CA . ASN A 1 201 ? 25.095 -10.163 -7.550 1.00 93.94 201 ASN A CA 1
ATOM 1540 C C . ASN A 1 201 ? 24.427 -11.465 -8.007 1.00 93.94 201 ASN A C 1
ATOM 1542 O O . ASN A 1 201 ? 24.289 -11.685 -9.203 1.00 93.94 201 ASN A O 1
ATOM 1546 N N . ASN A 1 202 ? 23.966 -12.317 -7.080 1.00 92.81 202 ASN A N 1
ATOM 1547 C CA . ASN A 1 202 ? 23.217 -13.510 -7.474 1.00 92.81 202 ASN A CA 1
ATOM 1548 C C . ASN A 1 202 ? 21.869 -13.147 -8.092 1.00 92.81 202 ASN A C 1
ATOM 1550 O O . ASN A 1 202 ? 21.485 -13.783 -9.066 1.00 92.81 202 ASN A O 1
ATOM 1554 N N . ILE A 1 203 ? 21.170 -12.147 -7.550 1.00 93.44 203 ILE A N 1
ATOM 1555 C CA . ILE A 1 203 ? 19.911 -11.661 -8.128 1.00 93.44 203 ILE A CA 1
ATOM 1556 C C . ILE A 1 203 ? 20.167 -11.087 -9.524 1.00 93.44 203 ILE A C 1
ATOM 1558 O O . ILE A 1 203 ? 19.516 -11.522 -10.467 1.00 93.44 203 ILE A O 1
ATOM 1562 N N . ALA A 1 204 ? 21.163 -10.206 -9.669 1.00 92.81 204 ALA A N 1
ATOM 1563 C CA . ALA A 1 204 ? 21.513 -9.598 -10.954 1.00 92.81 204 ALA A CA 1
ATOM 1564 C C . ALA A 1 204 ? 21.929 -10.636 -12.017 1.00 92.81 204 ALA A C 1
ATOM 1566 O O . ALA A 1 204 ? 21.443 -10.596 -13.145 1.00 92.81 204 ALA A O 1
ATOM 1567 N N . ASP A 1 205 ? 22.781 -11.603 -11.658 1.00 93.94 205 ASP A N 1
ATOM 1568 C CA . ASP A 1 205 ? 23.205 -12.669 -12.574 1.00 93.94 205 ASP A CA 1
ATOM 1569 C C . ASP A 1 205 ? 22.039 -13.599 -12.948 1.00 93.94 205 ASP A C 1
ATOM 1571 O O . ASP A 1 205 ? 21.948 -14.043 -14.093 1.00 93.94 205 ASP A O 1
ATOM 1575 N N . THR A 1 206 ? 21.142 -13.894 -11.999 1.00 93.44 206 THR A N 1
ATOM 1576 C CA . THR A 1 206 ? 19.962 -14.738 -12.253 1.00 93.44 206 THR A CA 1
ATOM 1577 C C . THR A 1 206 ? 18.979 -14.035 -13.181 1.00 93.44 206 THR A C 1
ATOM 1579 O O . THR A 1 206 ? 18.434 -14.682 -14.069 1.00 93.44 206 THR A O 1
ATOM 1582 N N . ASP A 1 207 ? 18.782 -12.728 -13.010 1.00 93.31 207 ASP A N 1
ATOM 1583 C CA . ASP A 1 207 ? 17.892 -11.923 -13.849 1.00 93.31 207 ASP A CA 1
ATOM 1584 C C . ASP A 1 207 ? 18.407 -11.862 -15.287 1.00 93.31 207 ASP A C 1
ATOM 1586 O O . ASP A 1 207 ? 17.710 -12.256 -16.220 1.00 93.31 207 ASP A O 1
ATOM 1590 N N . ALA A 1 208 ? 19.692 -11.540 -15.458 1.00 93.00 208 ALA A N 1
ATOM 1591 C CA . ALA A 1 208 ? 20.343 -11.554 -16.764 1.00 93.00 208 ALA A CA 1
ATOM 1592 C C . ALA A 1 208 ? 20.302 -12.941 -17.434 1.00 93.00 208 ALA A C 1
ATOM 1594 O O . ALA A 1 208 ? 20.110 -13.041 -18.648 1.00 93.00 208 ALA A O 1
ATOM 1595 N N . ALA A 1 209 ? 20.479 -14.024 -16.668 1.00 93.75 209 ALA A N 1
ATOM 1596 C CA . ALA A 1 209 ? 20.392 -15.382 -17.203 1.00 93.75 209 ALA A CA 1
ATOM 1597 C C . ALA A 1 209 ? 18.963 -15.737 -17.635 1.00 93.75 209 ALA A C 1
ATOM 1599 O O . ALA A 1 209 ? 18.783 -16.326 -18.703 1.00 93.75 209 ALA A O 1
ATOM 1600 N N . LEU A 1 210 ? 17.966 -15.370 -16.822 1.00 93.00 210 LEU A N 1
ATOM 1601 C CA . LEU A 1 210 ? 16.557 -15.655 -17.070 1.00 93.00 210 LEU A CA 1
ATOM 1602 C C . LEU A 1 210 ? 16.033 -14.888 -18.288 1.00 93.00 210 LEU A C 1
ATOM 1604 O O . LEU A 1 210 ? 15.449 -15.492 -19.185 1.00 93.00 210 LEU A O 1
ATOM 1608 N N . GLU A 1 211 ? 16.291 -13.585 -18.371 1.00 92.12 211 GLU A N 1
ATOM 1609 C CA . GLU A 1 211 ? 15.850 -12.784 -19.515 1.00 92.12 211 GLU A CA 1
ATOM 1610 C C . GLU A 1 211 ? 16.561 -13.207 -20.802 1.00 92.12 211 GLU A C 1
ATOM 1612 O O . GLU A 1 211 ? 15.927 -13.341 -21.846 1.00 92.12 211 GLU A O 1
ATOM 1617 N N . CYS A 1 212 ? 17.851 -13.550 -20.733 1.00 92.62 212 CYS A N 1
ATOM 1618 C CA . CYS A 1 212 ? 18.561 -14.044 -21.908 1.00 92.62 212 CYS A CA 1
ATOM 1619 C C . CYS A 1 212 ? 18.042 -15.410 -22.385 1.00 92.62 212 CYS A C 1
ATOM 1621 O O . CYS A 1 212 ? 18.011 -15.644 -23.592 1.00 92.62 212 CYS A O 1
ATOM 1623 N N . VAL A 1 213 ? 17.661 -16.332 -21.489 1.00 93.56 213 VAL A N 1
ATOM 1624 C CA . VAL A 1 213 ? 17.128 -17.638 -21.920 1.00 93.56 213 VAL A CA 1
ATOM 1625 C C . VAL A 1 213 ? 15.710 -17.513 -22.490 1.00 93.56 213 VAL A C 1
ATOM 1627 O O . VAL A 1 213 ? 15.370 -18.256 -23.408 1.00 93.56 213 VAL A O 1
ATOM 1630 N N . LYS A 1 214 ? 14.915 -16.535 -22.028 1.00 91.00 214 LYS A N 1
ATOM 1631 C CA . LYS A 1 214 ? 13.564 -16.242 -22.545 1.00 91.00 214 LYS A CA 1
ATOM 1632 C C . LYS A 1 214 ? 13.547 -15.776 -24.007 1.00 91.00 214 LYS A C 1
ATOM 1634 O O . LYS A 1 214 ? 12.511 -15.880 -24.653 1.00 91.00 214 LYS A O 1
ATOM 1639 N N . GLU A 1 215 ? 14.675 -15.319 -24.556 1.00 93.00 215 GLU A N 1
ATOM 1640 C CA . GLU A 1 215 ? 14.791 -14.959 -25.980 1.00 93.00 215 GLU A CA 1
ATOM 1641 C C . GLU A 1 215 ? 14.727 -16.174 -26.929 1.00 93.00 215 GLU A C 1
ATOM 1643 O O . GLU A 1 215 ? 14.578 -16.009 -28.142 1.00 93.00 215 GLU A O 1
ATOM 1648 N N . PHE A 1 216 ? 14.867 -17.399 -26.412 1.00 93.19 216 PHE A N 1
ATOM 1649 C CA . PHE A 1 216 ? 14.902 -18.615 -27.220 1.00 93.19 216 PHE A CA 1
ATOM 1650 C C . PHE A 1 216 ? 13.561 -19.355 -27.174 1.00 93.19 216 PHE A C 1
ATOM 1652 O O . PHE A 1 216 ? 13.047 -19.679 -26.110 1.00 93.19 216 PHE A O 1
ATOM 1659 N N . ASN A 1 217 ? 13.035 -19.706 -28.351 1.00 92.94 217 ASN A N 1
ATOM 1660 C CA . ASN A 1 217 ? 11.821 -20.528 -28.477 1.00 92.94 217 ASN A CA 1
ATOM 1661 C C . ASN A 1 217 ? 12.090 -22.041 -28.330 1.00 92.94 217 ASN A C 1
ATOM 1663 O O . ASN A 1 217 ? 11.157 -22.831 -28.217 1.00 92.94 217 ASN A O 1
ATOM 1667 N N . GLU A 1 218 ? 13.358 -22.455 -28.370 1.00 94.19 218 GLU A N 1
ATOM 1668 C CA . GLU A 1 218 ? 13.806 -23.844 -28.209 1.00 94.19 218 GLU A CA 1
ATOM 1669 C C . GLU A 1 218 ? 14.466 -24.036 -26.835 1.00 94.19 218 GLU A C 1
ATOM 1671 O O . GLU A 1 218 ? 14.962 -23.058 -26.269 1.00 94.19 218 GLU A O 1
ATOM 1676 N N . PRO A 1 219 ? 14.556 -25.277 -26.310 1.00 94.69 219 PRO A N 1
ATOM 1677 C CA . PRO A 1 219 ? 15.312 -25.559 -25.094 1.00 94.69 219 PRO A CA 1
ATOM 1678 C C . PRO A 1 219 ? 16.737 -24.992 -25.163 1.00 94.69 219 PRO A C 1
ATOM 1680 O O . PRO A 1 219 ? 17.549 -25.377 -26.009 1.00 94.69 219 PRO A O 1
ATOM 1683 N N . ALA A 1 220 ? 17.038 -24.067 -24.254 1.00 93.69 220 ALA A N 1
ATOM 1684 C CA . ALA A 1 220 ? 18.288 -23.324 -24.230 1.00 93.69 220 ALA A CA 1
ATOM 1685 C C . ALA A 1 220 ? 18.895 -23.302 -22.824 1.00 93.69 220 ALA A C 1
ATOM 1687 O O . ALA A 1 220 ? 18.203 -23.427 -21.815 1.00 93.69 220 ALA A O 1
ATOM 1688 N N . CYS A 1 221 ? 20.215 -23.135 -22.768 1.00 93.50 221 CYS A N 1
ATOM 1689 C CA . CYS A 1 221 ? 20.960 -22.965 -21.527 1.00 93.50 221 CYS A CA 1
ATOM 1690 C C . CYS A 1 221 ? 21.857 -21.730 -21.637 1.00 93.50 221 CYS A C 1
ATOM 1692 O O . CYS A 1 221 ? 22.656 -21.606 -22.576 1.00 93.50 221 CYS A O 1
ATOM 1694 N N . VAL A 1 222 ? 21.719 -20.828 -20.664 1.00 92.12 222 VAL A N 1
ATOM 1695 C CA . VAL A 1 222 ? 22.499 -19.595 -20.552 1.00 92.12 222 VAL A CA 1
ATOM 1696 C C . VAL A 1 222 ? 23.285 -19.627 -19.249 1.00 9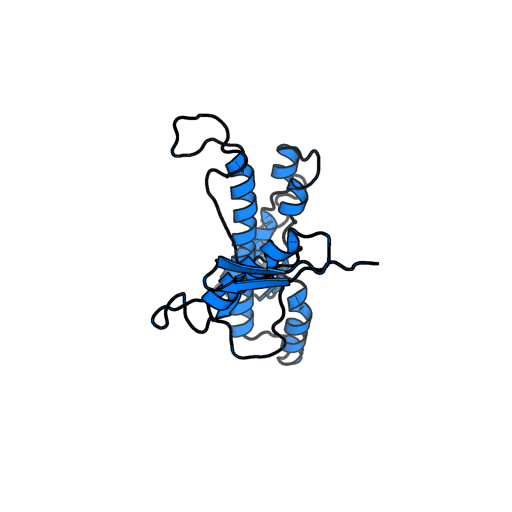2.12 222 VAL A C 1
ATOM 1698 O O . VAL A 1 222 ? 22.729 -19.867 -18.180 1.00 92.12 222 VAL A O 1
ATOM 1701 N N . ILE A 1 223 ? 24.591 -19.369 -19.343 1.00 92.56 223 ILE A N 1
ATOM 1702 C CA . ILE A 1 223 ? 25.474 -19.228 -18.182 1.00 92.56 223 ILE A CA 1
ATOM 1703 C C . ILE A 1 223 ? 25.964 -17.783 -18.133 1.00 92.56 223 ILE A C 1
ATOM 1705 O O . ILE A 1 223 ? 26.639 -17.324 -19.060 1.00 92.56 223 ILE A O 1
ATOM 1709 N N . VAL A 1 224 ? 25.645 -17.089 -17.043 1.00 91.00 224 VAL A N 1
ATOM 1710 C CA . VAL A 1 224 ? 26.037 -15.697 -16.787 1.00 91.00 224 VAL A CA 1
ATOM 1711 C C . VAL A 1 224 ? 27.089 -15.637 -15.685 1.00 91.00 224 VAL A C 1
ATOM 1713 O O . VAL A 1 224 ? 27.088 -16.448 -14.758 1.00 91.00 224 VAL A O 1
ATOM 1716 N N . LYS A 1 225 ? 28.000 -14.670 -15.799 1.00 89.38 225 LYS A N 1
ATOM 1717 C CA . LYS A 1 225 ? 28.916 -14.266 -14.734 1.00 89.38 225 LYS A CA 1
ATOM 1718 C C . LYS A 1 225 ? 29.118 -12.753 -14.810 1.00 89.38 225 LYS A C 1
ATOM 1720 O O . LYS A 1 225 ? 29.464 -12.257 -15.877 1.00 89.38 225 LYS A O 1
ATOM 1725 N N . HIS A 1 226 ? 28.952 -12.041 -13.695 1.00 85.38 226 HIS A N 1
ATOM 1726 C CA . HIS A 1 226 ? 29.106 -10.577 -13.637 1.00 85.38 226 HIS A CA 1
ATOM 1727 C C . HIS A 1 226 ? 28.203 -9.841 -14.644 1.00 85.38 226 HIS A C 1
ATOM 1729 O O . HIS A 1 226 ? 28.661 -8.964 -15.373 1.00 85.38 226 HIS A O 1
ATOM 1735 N N . ALA A 1 227 ? 26.936 -10.251 -14.725 1.00 77.56 227 ALA A N 1
ATOM 1736 C CA . ALA A 1 227 ? 25.918 -9.757 -15.651 1.00 77.56 227 ALA A CA 1
ATOM 1737 C C . ALA A 1 227 ? 26.272 -9.898 -17.148 1.00 77.56 227 ALA A C 1
ATOM 1739 O O . ALA A 1 227 ? 25.607 -9.316 -18.002 1.00 77.56 227 ALA A O 1
ATOM 1740 N N . GLN A 1 228 ? 27.294 -10.692 -17.491 1.00 73.25 228 GLN A N 1
ATOM 1741 C CA . GLN A 1 228 ? 27.697 -10.966 -18.869 1.00 73.25 228 GLN A CA 1
ATOM 1742 C C . GLN A 1 228 ? 27.500 -12.452 -19.218 1.00 73.25 228 GLN A C 1
ATOM 1744 O O . GLN A 1 228 ? 27.923 -13.327 -18.451 1.00 73.25 228 GLN A O 1
ATOM 1749 N N . PRO A 1 229 ? 26.879 -12.782 -20.368 1.00 62.84 229 PRO A N 1
ATOM 1750 C CA . PRO A 1 229 ? 26.751 -14.165 -20.812 1.00 62.84 229 PRO A CA 1
ATOM 1751 C C . PRO A 1 229 ? 28.125 -14.717 -21.217 1.00 62.84 229 PRO A C 1
ATOM 1753 O O . PRO A 1 229 ? 28.794 -14.177 -22.094 1.00 62.84 229 PRO A O 1
ATOM 1756 N N . VAL A 1 230 ? 28.543 -15.817 -20.589 1.00 65.00 230 VAL A N 1
ATOM 1757 C CA . VAL A 1 230 ? 29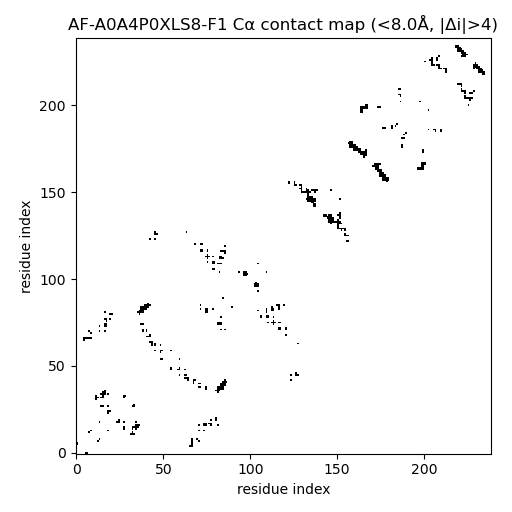.865 -16.433 -20.814 1.00 65.00 230 VAL A CA 1
ATOM 1758 C C . VAL A 1 230 ? 29.796 -17.561 -21.850 1.00 65.00 230 VAL A C 1
ATOM 1760 O O . VAL A 1 230 ? 30.749 -17.781 -22.595 1.00 65.00 230 VAL A O 1
ATOM 1763 N N . ARG A 1 231 ? 28.665 -18.276 -21.938 1.00 53.22 231 ARG A N 1
ATOM 1764 C CA . ARG A 1 231 ? 28.375 -19.265 -22.993 1.00 53.22 231 ARG A CA 1
ATOM 1765 C C . ARG A 1 231 ? 26.876 -19.327 -23.289 1.00 53.22 231 ARG A C 1
ATOM 1767 O O . ARG A 1 231 ? 26.066 -19.360 -22.365 1.00 53.22 231 ARG A O 1
ATOM 1774 N N . ARG A 1 232 ? 26.536 -19.423 -24.579 1.00 55.88 232 ARG A N 1
ATOM 1775 C CA . ARG A 1 232 ? 25.212 -19.812 -25.092 1.00 55.88 232 ARG A CA 1
ATOM 1776 C C . ARG A 1 232 ? 25.355 -21.186 -25.750 1.00 55.88 232 ARG A C 1
ATOM 1778 O O . ARG A 1 232 ? 26.115 -21.316 -26.707 1.00 55.88 232 ARG A O 1
ATOM 1785 N N . CYS A 1 233 ? 24.662 -22.204 -25.243 1.00 51.41 233 CYS A N 1
ATOM 1786 C CA . CYS A 1 233 ? 24.602 -23.520 -25.883 1.00 51.41 233 CYS A CA 1
ATOM 1787 C C . CYS A 1 233 ? 23.181 -23.761 -26.399 1.00 51.41 233 CYS A C 1
ATOM 1789 O O . CYS A 1 233 ? 22.237 -23.799 -25.613 1.00 51.41 233 CYS A O 1
ATOM 1791 N N . ARG A 1 234 ? 23.044 -23.947 -27.716 1.00 50.34 234 ARG A N 1
ATOM 1792 C CA . ARG A 1 234 ? 21.820 -24.440 -28.360 1.00 50.34 234 ARG A CA 1
ATOM 1793 C C . ARG A 1 234 ? 21.983 -25.945 -28.545 1.00 50.34 234 ARG A C 1
ATOM 1795 O O . ARG A 1 234 ? 22.956 -26.368 -29.170 1.00 50.34 234 ARG A O 1
ATOM 1802 N N . GLN A 1 235 ? 21.082 -26.753 -27.993 1.00 45.69 235 GLN A N 1
ATOM 1803 C CA . GLN A 1 235 ? 21.027 -28.166 -28.363 1.00 45.69 235 GLN A CA 1
ATOM 1804 C C . GLN A 1 235 ? 20.525 -28.241 -29.808 1.00 45.69 235 GLN A C 1
ATOM 1806 O O . GLN A 1 235 ? 19.365 -27.946 -30.074 1.00 45.69 235 GLN A O 1
ATOM 1811 N N . ARG A 1 236 ? 21.394 -28.617 -30.755 1.00 43.72 236 ARG A N 1
ATOM 1812 C CA . ARG A 1 236 ? 20.915 -29.195 -32.013 1.00 43.72 236 ARG A CA 1
ATOM 1813 C C . ARG A 1 236 ? 20.394 -30.582 -31.668 1.00 43.72 236 ARG A C 1
ATOM 1815 O O . ARG A 1 236 ? 21.183 -31.487 -31.412 1.00 43.72 236 ARG A O 1
ATOM 1822 N N . LEU A 1 237 ? 19.077 -30.721 -31.582 1.00 46.84 237 LEU A N 1
ATOM 1823 C CA . LEU A 1 237 ? 18.446 -32.023 -31.729 1.00 46.84 237 LEU A CA 1
ATOM 1824 C C . LEU A 1 237 ? 18.478 -32.328 -33.228 1.00 46.84 237 LEU A C 1
ATOM 1826 O O . LEU A 1 237 ? 17.562 -31.957 -33.956 1.00 46.84 237 LEU A O 1
ATOM 1830 N N . ASP A 1 238 ? 19.587 -32.904 -33.692 1.00 43.53 238 ASP A N 1
ATOM 1831 C CA . ASP A 1 238 ? 19.606 -33.554 -34.998 1.00 43.53 238 ASP A CA 1
ATOM 1832 C C . ASP A 1 238 ? 18.696 -34.789 -34.883 1.00 43.53 238 ASP A C 1
ATOM 1834 O O . ASP A 1 238 ? 18.914 -35.657 -34.033 1.00 43.53 238 ASP A O 1
ATOM 1838 N N . SER A 1 239 ? 17.622 -34.779 -35.673 1.00 43.75 239 SER A N 1
ATOM 1839 C CA . SER A 1 239 ? 16.681 -35.884 -35.893 1.00 43.75 239 SER A CA 1
ATOM 1840 C C . SER A 1 239 ? 17.336 -37.072 -36.583 1.00 43.75 239 SER A C 1
ATOM 1842 O O . SER A 1 239 ? 18.064 -36.802 -37.569 1.00 43.75 239 SER A O 1
#

Organism: Klebsiella pneumoniae (NCBI:txid573)

Foldseek 3Di:
DVVCLCVQVDCLNLCLQQPDPPPCVVVCVVVVRHHAAEDEAEAQPLVVQVPDPPRDPVSSVVRDRDNRLVNLQSNLVVLVRHAYHHDPVCVVVQVVQCVVPVNDHDSVNSNVRSVVSVLNVLVVVQVVQQVVQQQADAPDDPDRGGVHPGGNDHDDHWDFPFWACAAPDNVHTDTDTHDPDDDDDALNPDDDPDDDGHHNQNRLQRRLQVVVCVVDPADWGFGGDSSHTPDTDDDPPPD

pLDDT: mean 91.26, std 10.36, range [43.53, 98.69]

Mean predicted aligned error: 6.44 Å

Secondary structure (DSSP, 8-state):
-GGGTTSS-SHHHHHHHH--TTTSHHHHHHTTPPP--EEE-----HHHHHTSTT--HHHHHHT--SHHHHHHHHHHHTTTT-EEE--GGGHHHHHHHHHHTTT---HHHHHHHHHHHHHHHHHHHHHHHHHHHTSS--SSSS--S--TTS-SS-----EEEEE-S-SSSTTS--EEEE-TT--S-SGGG----SSSPPPHHHHHHHHHHHHHHHT-SS-EEEEEETTEEEEEEE-----

Solvent-accessible surface area (backbone atoms only — not comparable to full-atom values): 13999 Å² total; per-residue (Å²): 110,79,92,55,67,56,74,62,74,38,67,61,52,50,45,11,33,57,50,47,84,92,74,38,52,67,63,30,55,76,69,73,32,58,82,40,54,67,45,79,55,67,73,74,62,48,71,62,53,66,67,38,87,86,56,47,73,64,59,49,60,72,52,60,70,62,42,49,57,52,50,46,51,40,19,29,73,29,18,90,69,11,34,34,43,60,56,78,86,50,48,67,61,50,51,55,43,15,72,74,45,86,73,36,76,55,62,66,56,18,45,53,30,18,51,54,39,50,53,52,48,52,50,51,52,30,54,52,48,32,57,58,23,16,70,34,44,39,90,80,66,91,58,83,52,51,35,44,96,56,31,50,51,87,64,85,71,68,45,80,74,46,76,32,76,13,23,92,47,85,92,36,80,38,68,45,65,31,60,92,81,75,85,65,92,44,71,81,69,58,80,86,90,73,84,76,83,56,37,42,56,52,53,51,23,49,40,50,25,51,59,60,38,66,75,48,97,58,82,64,50,56,44,49,54,93,68,37,79,76,49,80,52,73,71,79,80,80,126

Nearest PDB structures (foldseek):
  7mgq-assembly1_B  TM=6.044E-01  e=3.481E-18  Cryptococcus neoformans
  7mgq-assembly2_C  TM=6.072E-01  e=1.595E-17  Cryptococcus neoformans
  1pl0-assembly2_C  TM=6.259E-01  e=6.041E-17  Homo sapiens
  7mgq-assembly1_A  TM=6.040E-01  e=1.405E-17  Cryptococcus neoformans
  1pkx-assembly2_C  TM=6.265E-01  e=2.016E-16  Homo sapiens

Sequence (239 aa):
MMDGRVKTLHPKVHGGILGRRGQDDGIMQQHGIAPIDMVVVNLYPFAQTVAREGCSLEDAVENIDIGGPTMVRSAAKNHKDVAIVVKSSDYDAIINEMDANEGSLTLATRFDLAIKAFEHTAAYDSMIANYFGSMVPAYHGESKEAAGRFPRTLNLNFIKKQDMRYGENSHQQAAFYIEENVKEASVATATQLQGKALSYNNIADTDAALECVKEFNEPACVIVKHAQPVRRCRQRLDS

InterPro domains:
  IPR002695 Bifunctional purine biosynthesis protein PurH-like [PF01808] (75-229)
  IPR002695 Bifunctional purine biosynthesis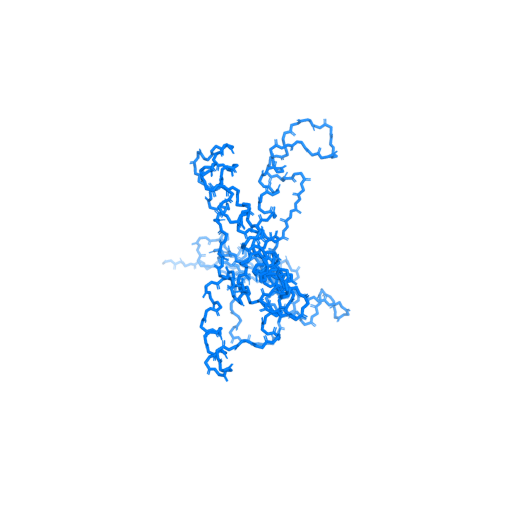 protein PurH-like [PTHR11692] (1-229)
  IPR002695 Bifunctional purine biosynthesis protein PurH-like [SM00798] (75-238)
  IPR011607 Methylglyoxal synthase-like domain [PF02142] (8-70)
  IPR011607 Methylglyoxal synthase-like domain [PS51855] (1-86)
  IPR011607 Methylglyoxal synthase-like domain [SM00851] (1-70)
  IPR016193 Cytidine deaminase-like [SSF53927] (159-230)
  IPR024051 AICAR transformylase, duplicated domain superfamily [G3DSA:3.40.140.20] (156-231)
  IPR036914 Methylglyoxal synthase-like domain superfamily [G3DSA:3.40.50.1380] (1-135)
  IPR036914 Methylglyoxal synthase-like domain superfamily [SSF52335] (1-135)